Protein AF-A0A920VEA3-F1 (afdb_monomer)

Sequence (202 aa):
MATAGITTTVGSKVLANHVPDEDAEVVIRCRDAGAIFIGKENLEEFAAGATSNNPHYGAVHNPWGLDHVPGGSSGGGGANVASGVTFASLGTDLGGSVRLPGTFCGVVGLKQTYGRVSQRGLMVTSFNGDHIGPMTRSVADSALLLQVLAGNDPLDPSSVPVPVPDYNSYLGKGLKGLKMGVPSNHFFDLLDGRSKQLCAEA

Solvent-accessible surface area (backbone atoms only — not comparable to full-atom values): 11163 Å² total; per-residue (Å²): 107,32,35,50,82,38,73,42,31,57,45,34,76,93,28,61,82,34,56,35,88,51,55,8,51,51,51,49,38,38,46,76,73,67,56,82,84,90,78,84,72,56,26,8,42,67,58,69,45,61,36,9,63,13,96,74,82,50,64,43,47,12,74,93,41,70,96,38,55,6,18,7,8,24,8,30,31,22,23,32,27,58,64,61,78,34,77,58,28,75,26,47,30,67,91,39,12,25,42,37,3,9,63,58,31,74,33,41,29,43,80,76,66,82,24,41,36,41,61,44,44,48,86,73,84,41,98,87,49,54,38,67,19,44,28,13,78,37,70,65,54,36,32,54,50,44,56,53,43,37,32,57,36,95,90,22,92,66,27,43,92,50,86,71,70,74,55,63,81,58,63,92,62,77,68,83,90,66,84,83,87,76,82,91,67,83,76,68,76,81,53,54,73,67,60,48,49,54,66,72,74,107

Radius of gyration: 17.3 Å; Cα contacts (8 Å, |Δi|>4): 422; chains: 1; bounding box: 43×42×43 Å

Foldseek 3Di:
DADAQAQDAQLHPVRRPPHDNDDFPLVVLCVVVPHDDPHDFQFDRNQPFFFSQRPRPGGDAAPVGRVGGLTARRSRQLRCQLVVVDQKDKDKDQPCHQVSSCVSNVWDGDFDDWQQFACGPPPDPDPGGMGIAMTHRDPLVRLVSSLSRGAADPVGPRHDHDDRDNSNVCPPDDCPPPDDDDDPDDPCPPDDPVVSVVVVVD

Mean predicted aligned error: 3.14 Å

Secondary structure (DSSP, 8-state):
---TTS---TT-STTTT---SS--HHHHHHHHTTPPP------SGGG--SS-EETTTEE--BTTBTTS---SSSHHHHHHHHTTS-SEEEEE-SSSTTHHHHHHHTSEE----TTSB--TT---S-TTT--EEEEESSHHHHHHHHHHHBS--TT-TT--------SGGGTT---TT-------SSSSTT--HHHHHHHHH-

Structure (mmCIF, N/CA/C/O backbone):
data_AF-A0A920VEA3-F1
#
_entry.id   AF-A0A920VEA3-F1
#
loop_
_atom_site.group_PDB
_atom_site.id
_atom_site.type_symbol
_atom_site.label_atom_id
_atom_site.label_alt_id
_atom_site.label_comp_id
_a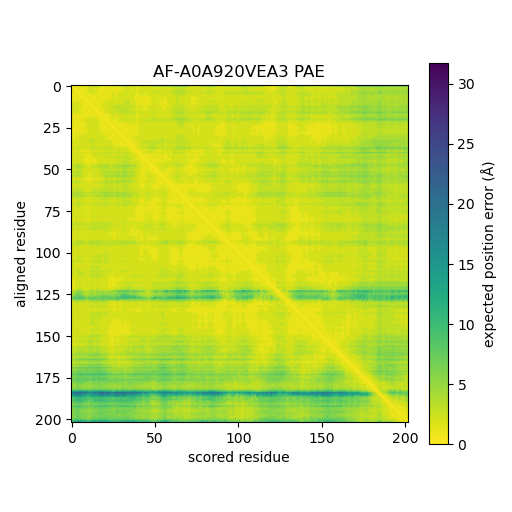tom_site.label_asym_id
_atom_site.label_entity_id
_atom_site.label_seq_id
_atom_site.pdbx_PDB_ins_code
_atom_site.Cartn_x
_atom_site.Cartn_y
_atom_site.Cartn_z
_atom_site.occupancy
_atom_site.B_iso_or_equiv
_atom_site.auth_seq_id
_atom_site.auth_comp_id
_atom_site.auth_asym_id
_atom_site.auth_atom_id
_atom_site.pdbx_PDB_model_num
ATOM 1 N N . MET A 1 1 ? -4.142 -4.485 9.165 1.00 94.56 1 MET A N 1
ATOM 2 C CA . MET A 1 1 ? -4.682 -3.271 9.818 1.00 94.56 1 MET A CA 1
ATOM 3 C C . MET A 1 1 ? -5.835 -3.676 10.716 1.00 94.56 1 MET A C 1
ATOM 5 O O . MET A 1 1 ? -6.633 -4.522 10.302 1.00 94.56 1 MET A O 1
ATOM 9 N N . ALA A 1 2 ? -5.880 -3.129 11.929 1.00 97.94 2 ALA A N 1
ATOM 10 C CA . ALA A 1 2 ? -6.978 -3.329 12.864 1.00 97.94 2 ALA A CA 1
ATOM 11 C C . ALA A 1 2 ? -8.282 -2.758 12.295 1.00 97.94 2 ALA A C 1
ATOM 13 O O . ALA A 1 2 ? -8.289 -1.711 11.645 1.00 97.94 2 ALA A O 1
ATOM 14 N N . THR A 1 3 ? -9.370 -3.487 12.500 1.00 98.31 3 THR A N 1
ATOM 15 C CA . THR A 1 3 ? -10.716 -3.091 12.092 1.00 98.31 3 THR A CA 1
ATOM 16 C C . THR A 1 3 ? -11.650 -3.547 13.197 1.00 98.31 3 THR A C 1
ATOM 18 O O . THR A 1 3 ? -11.723 -4.751 13.451 1.00 98.31 3 THR A O 1
ATOM 21 N N . ALA A 1 4 ? -12.298 -2.605 13.874 1.00 98.25 4 ALA A N 1
ATOM 22 C CA . ALA A 1 4 ? -13.094 -2.872 15.060 1.00 98.25 4 ALA A CA 1
ATOM 23 C C . ALA A 1 4 ? -14.181 -3.912 14.755 1.00 98.25 4 ALA A C 1
ATOM 25 O O . ALA A 1 4 ? -14.898 -3.805 13.757 1.00 98.25 4 ALA A O 1
ATOM 26 N N . GLY A 1 5 ? -14.273 -4.950 15.586 1.00 98.06 5 GLY A N 1
ATOM 27 C CA . GLY A 1 5 ? -15.267 -6.015 15.427 1.00 98.06 5 GLY A CA 1
ATOM 28 C C . GLY A 1 5 ? -15.031 -6.972 14.248 1.00 98.06 5 GLY A C 1
ATOM 29 O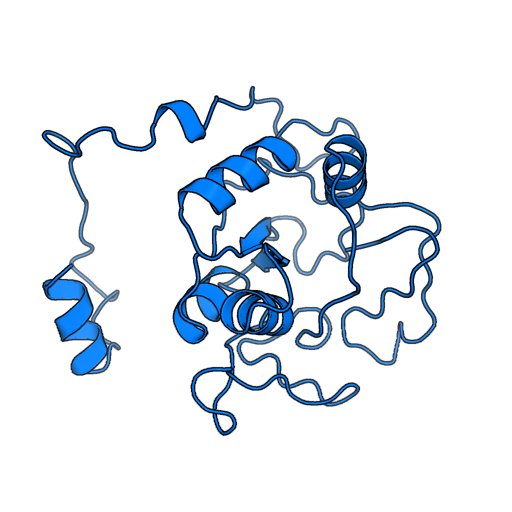 O . GLY A 1 5 ? -15.848 -7.865 14.031 1.00 98.06 5 GLY A O 1
ATOM 30 N N . ILE A 1 6 ? -13.927 -6.839 13.499 1.00 98.12 6 ILE A N 1
ATOM 31 C CA . ILE A 1 6 ? -13.579 -7.735 12.385 1.00 98.12 6 ILE A CA 1
ATOM 32 C C . ILE A 1 6 ? -12.255 -8.443 12.672 1.00 98.12 6 ILE A C 1
ATOM 34 O O . ILE A 1 6 ? -11.221 -7.810 12.910 1.00 98.12 6 ILE A O 1
ATOM 38 N N . THR A 1 7 ? -12.262 -9.773 12.566 1.00 98.38 7 THR A N 1
ATOM 39 C CA . THR A 1 7 ? -11.078 -10.612 12.778 1.00 98.38 7 THR A CA 1
ATOM 40 C C . THR A 1 7 ? -9.865 -10.099 11.993 1.00 98.38 7 THR A C 1
ATOM 42 O O . THR A 1 7 ? -9.924 -9.831 10.790 1.00 98.38 7 THR A O 1
ATOM 45 N N . THR A 1 8 ? -8.742 -9.932 12.689 1.00 98.44 8 THR A N 1
ATOM 46 C CA . THR A 1 8 ? -7.483 -9.415 12.149 1.00 98.44 8 THR A CA 1
ATOM 47 C C . THR A 1 8 ? -6.357 -10.382 12.491 1.00 98.44 8 THR A C 1
ATOM 49 O O . THR A 1 8 ? -5.783 -10.329 13.571 1.00 98.44 8 THR A O 1
ATOM 52 N N . THR A 1 9 ? -6.029 -11.268 11.553 1.00 98.19 9 THR A N 1
ATOM 53 C CA . THR A 1 9 ? -5.150 -12.420 11.816 1.00 98.19 9 THR A CA 1
ATOM 54 C C . THR A 1 9 ? -3.679 -12.185 11.507 1.00 98.19 9 THR A C 1
ATOM 56 O O . THR A 1 9 ? -2.859 -13.034 11.835 1.00 98.19 9 THR A O 1
ATOM 59 N N . VAL A 1 10 ? -3.353 -11.099 10.794 1.00 97.19 10 VAL A N 1
ATOM 60 C CA . VAL A 1 10 ? -2.032 -10.839 10.180 1.00 97.19 10 VAL A CA 1
ATOM 61 C C . VAL A 1 10 ? -1.465 -12.030 9.393 1.00 97.19 10 VAL A C 1
ATOM 63 O O . VAL A 1 10 ? -0.255 -12.216 9.300 1.00 97.19 10 VAL A O 1
ATOM 66 N N . GLY A 1 11 ? -2.349 -12.862 8.833 1.00 97.38 11 GLY A N 1
ATOM 67 C CA . GLY A 1 11 ? -1.961 -14.073 8.118 1.00 97.38 11 GLY A CA 1
ATOM 68 C C . GLY A 1 11 ? -1.429 -15.186 9.027 1.00 97.38 11 GLY A C 1
ATOM 69 O O . GLY A 1 11 ? -0.933 -16.178 8.511 1.00 97.38 11 GLY A O 1
ATOM 70 N N . SER A 1 12 ? -1.549 -15.066 10.353 1.00 97.81 12 SER A N 1
ATOM 71 C CA . SER A 1 12 ? -1.048 -16.031 11.337 1.00 97.81 12 SER A CA 1
ATOM 72 C C . SER A 1 12 ? -2.163 -16.829 12.013 1.00 97.81 12 SER A C 1
ATOM 74 O O . SER A 1 12 ? -3.291 -16.353 12.185 1.00 97.81 12 SER A O 1
ATOM 76 N N . LYS A 1 13 ? -1.838 -18.049 12.457 1.00 97.94 13 LYS A N 1
ATOM 77 C CA . LYS A 1 13 ? -2.691 -18.815 13.383 1.00 97.94 13 LYS A CA 1
ATOM 78 C C . LYS A 1 13 ? -2.651 -18.270 14.811 1.00 97.94 13 LYS A C 1
ATOM 80 O O . LYS A 1 13 ? -3.619 -18.456 15.540 1.00 97.94 13 LYS A O 1
ATOM 85 N N . VAL A 1 14 ? -1.581 -17.569 15.196 1.00 97.75 14 VAL A N 1
ATOM 86 C CA . VAL A 1 14 ? -1.438 -16.970 16.535 1.00 97.75 14 VAL A CA 1
ATOM 87 C C . VAL A 1 14 ? -2.559 -15.967 16.811 1.00 97.75 14 VAL A C 1
ATOM 89 O O . VAL A 1 14 ? -3.081 -15.909 17.920 1.00 97.75 14 VAL A O 1
ATOM 92 N N . LEU A 1 15 ? -2.975 -15.223 15.783 1.00 97.31 15 LEU A N 1
ATOM 93 C CA . LEU A 1 15 ? -4.050 -14.234 15.862 1.00 97.31 15 LEU A CA 1
ATOM 94 C C . LEU A 1 15 ? -5.331 -14.686 15.145 1.00 97.31 15 LEU A C 1
ATOM 96 O O . LEU A 1 15 ? -6.154 -13.849 14.785 1.00 97.31 15 LEU A O 1
ATOM 100 N N . ALA A 1 16 ? -5.536 -15.995 14.946 1.00 97.62 16 ALA A N 1
ATOM 101 C CA . ALA A 1 16 ? -6.693 -16.523 14.209 1.00 97.62 16 ALA A CA 1
ATOM 102 C C . ALA A 1 16 ? -8.047 -16.020 14.745 1.00 97.62 16 ALA A C 1
ATOM 104 O O . ALA A 1 16 ? -8.964 -15.781 13.967 1.00 97.62 16 ALA A O 1
ATOM 105 N N . ASN A 1 17 ? -8.144 -15.810 16.062 1.00 97.81 17 ASN A N 1
ATOM 106 C CA . ASN A 1 17 ? -9.354 -15.331 16.737 1.00 97.81 17 ASN A CA 1
ATOM 107 C C . ASN A 1 17 ? -9.226 -13.887 17.248 1.00 97.81 17 ASN A C 1
ATOM 109 O O . ASN A 1 17 ? -10.045 -13.447 18.051 1.00 97.81 17 ASN A O 1
ATOM 113 N N . HIS A 1 18 ? -8.188 -13.150 16.843 1.00 98.31 18 HIS A N 1
ATOM 114 C CA . HIS A 1 18 ? -7.997 -11.779 17.300 1.00 98.31 18 HIS A CA 1
ATOM 115 C C . HIS A 1 18 ? -9.009 -10.850 16.626 1.00 98.31 18 HIS A C 1
ATOM 117 O O . HIS A 1 18 ? -8.991 -10.676 15.405 1.00 98.31 18 HIS A O 1
ATOM 123 N N . VAL A 1 19 ? -9.875 -10.239 17.429 1.00 98.56 19 VAL A N 1
ATOM 124 C CA . VAL A 1 19 ? -10.832 -9.217 17.003 1.00 98.56 19 VAL A CA 1
ATOM 125 C C . VAL A 1 19 ? -10.448 -7.916 17.709 1.00 98.56 19 VAL A C 1
ATOM 127 O O . VAL A 1 19 ? -10.540 -7.867 18.933 1.00 98.56 19 VAL A O 1
ATOM 130 N N . PRO A 1 20 ? -9.954 -6.896 16.986 1.00 98.06 20 PRO A N 1
ATOM 131 C CA . PRO A 1 20 ? -9.642 -5.601 17.580 1.00 98.06 20 PRO A CA 1
ATOM 132 C C . PRO A 1 20 ? -10.902 -4.880 18.070 1.00 98.06 20 PRO A C 1
ATOM 134 O O . PRO A 1 20 ? -11.943 -4.946 17.411 1.00 98.06 20 PRO A O 1
ATOM 137 N N . ASP A 1 21 ? -10.774 -4.136 19.168 1.00 98.12 21 ASP A N 1
ATOM 138 C CA . ASP A 1 21 ? -11.838 -3.264 19.690 1.00 98.12 21 ASP A CA 1
ATOM 139 C C . ASP A 1 21 ? -11.859 -1.889 19.002 1.00 98.12 21 ASP A C 1
ATOM 141 O O . ASP A 1 21 ? -12.891 -1.223 18.956 1.00 98.12 21 ASP A O 1
ATOM 145 N N . GLU A 1 22 ? -10.728 -1.478 18.427 1.00 98.06 22 GLU A N 1
ATOM 146 C CA . GLU A 1 22 ? -10.551 -0.180 17.778 1.00 98.06 22 GLU A CA 1
ATOM 147 C C . GLU A 1 22 ? -10.127 -0.328 16.313 1.00 98.06 22 GLU A C 1
ATOM 149 O O . GLU A 1 22 ? -9.440 -1.275 15.912 1.00 98.06 22 GLU A O 1
ATOM 154 N N . ASP A 1 23 ? -10.533 0.645 15.501 1.00 98.56 23 ASP A N 1
ATOM 155 C CA . ASP A 1 23 ? -10.094 0.773 14.119 1.00 98.56 23 ASP A CA 1
ATOM 156 C C . ASP A 1 23 ? -8.694 1.391 14.033 1.00 98.56 23 ASP A C 1
ATOM 158 O O . ASP A 1 23 ? -8.332 2.291 14.793 1.00 98.56 23 ASP A O 1
ATOM 162 N N . ALA A 1 24 ? -7.923 0.956 13.036 1.00 98.44 24 ALA A N 1
ATOM 163 C CA . ALA A 1 24 ? -6.747 1.701 12.609 1.00 98.44 24 ALA A CA 1
ATOM 164 C C . ALA A 1 24 ? -7.148 3.087 12.075 1.00 98.44 24 ALA A C 1
ATOM 166 O O . ALA A 1 24 ? -8.205 3.232 11.462 1.00 98.44 24 ALA A O 1
ATOM 167 N N . GLU A 1 25 ? -6.278 4.089 12.217 1.00 98.62 25 GLU A N 1
ATOM 168 C CA . GLU A 1 25 ? -6.569 5.461 11.763 1.00 98.62 25 GLU A CA 1
ATOM 169 C C . GLU A 1 25 ? -6.946 5.506 10.274 1.00 98.62 25 GLU A C 1
ATOM 171 O O . GLU A 1 25 ? -7.909 6.156 9.875 1.00 98.62 25 GLU A O 1
ATOM 176 N N . VAL A 1 26 ? -6.245 4.737 9.439 1.00 98.44 26 VAL A N 1
ATOM 177 C CA . VAL A 1 26 ? -6.562 4.614 8.007 1.00 98.44 26 VAL A CA 1
ATOM 178 C C . VAL A 1 26 ? -7.948 4.023 7.738 1.00 98.44 26 VAL A C 1
ATOM 180 O O . VAL A 1 26 ? -8.581 4.369 6.745 1.00 98.44 26 VAL A O 1
ATOM 183 N N . VAL A 1 27 ? -8.442 3.145 8.615 1.00 98.56 27 VAL A N 1
ATOM 184 C CA . VAL A 1 27 ? -9.786 2.566 8.507 1.00 98.56 27 VAL A CA 1
ATOM 185 C C . VAL A 1 27 ? -10.835 3.606 8.891 1.00 98.56 27 VAL A C 1
ATOM 187 O O . VAL A 1 27 ? -11.836 3.719 8.185 1.00 98.56 27 VAL A O 1
ATOM 190 N N . ILE A 1 28 ? -10.584 4.397 9.940 1.00 98.69 28 ILE A N 1
ATOM 191 C CA . ILE A 1 28 ? -11.444 5.521 10.341 1.00 98.69 28 ILE A CA 1
ATOM 192 C C . ILE A 1 28 ? -11.575 6.509 9.178 1.00 98.69 28 ILE A C 1
ATOM 194 O O . ILE A 1 28 ? -12.682 6.749 8.706 1.00 98.69 28 ILE A O 1
ATOM 198 N N . ARG A 1 29 ? -10.452 6.982 8.621 1.00 98.69 29 ARG A N 1
ATOM 199 C CA . ARG A 1 29 ? -10.449 7.940 7.499 1.00 98.69 29 ARG A CA 1
ATOM 200 C C . ARG A 1 29 ? -11.185 7.424 6.270 1.00 98.69 29 ARG A C 1
ATOM 202 O O . ARG A 1 29 ? -11.968 8.154 5.668 1.00 98.69 29 ARG A O 1
ATOM 209 N N . CYS A 1 30 ? -10.961 6.164 5.898 1.00 98.56 30 CYS A N 1
ATOM 210 C CA . CYS A 1 30 ? -11.689 5.546 4.793 1.00 98.56 30 CYS A CA 1
ATOM 211 C C . CYS A 1 30 ? -13.196 5.484 5.070 1.00 98.56 30 CYS A C 1
ATOM 213 O O . CYS A 1 30 ? -13.986 5.789 4.178 1.00 98.56 30 CYS A O 1
ATOM 215 N N . ARG A 1 31 ? -13.605 5.118 6.290 1.00 98.19 31 ARG A N 1
ATOM 216 C CA . ARG A 1 31 ? -15.021 5.065 6.674 1.00 98.19 31 ARG A CA 1
ATOM 217 C C . ARG A 1 31 ? -15.667 6.448 6.626 1.00 98.19 31 ARG A C 1
ATOM 219 O O . ARG A 1 31 ? -16.742 6.582 6.050 1.00 98.19 31 ARG A O 1
ATOM 226 N N . ASP A 1 32 ? -14.994 7.462 7.158 1.00 98.62 32 ASP A N 1
ATOM 227 C CA . ASP A 1 32 ? -15.469 8.849 7.170 1.00 98.62 32 ASP A CA 1
ATOM 228 C C . ASP A 1 32 ? -15.576 9.431 5.753 1.00 98.62 32 ASP A C 1
ATOM 230 O O . ASP A 1 32 ? -16.483 10.209 5.460 1.00 98.62 32 ASP A O 1
ATOM 234 N N . ALA A 1 33 ? -14.703 8.997 4.839 1.00 98.38 33 ALA A N 1
ATOM 235 C CA . ALA A 1 33 ? -14.786 9.312 3.414 1.00 98.38 33 ALA A CA 1
ATOM 236 C C . ALA A 1 33 ? -15.876 8.517 2.659 1.00 98.38 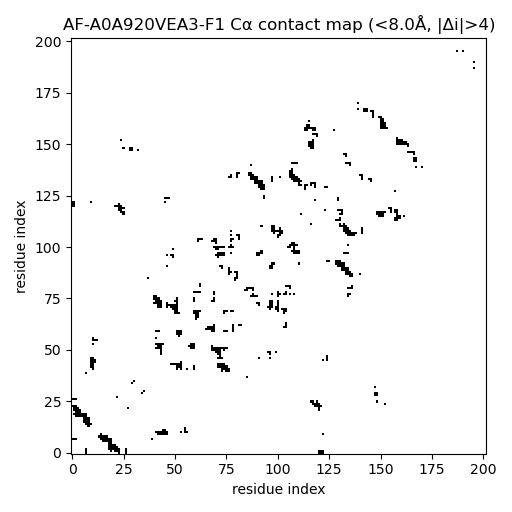33 ALA A C 1
ATOM 238 O O . ALA A 1 33 ? -16.041 8.698 1.453 1.00 98.38 33 ALA A O 1
ATOM 239 N N . GLY A 1 34 ? -16.619 7.637 3.341 1.00 98.25 34 GLY A N 1
ATOM 240 C CA . GLY A 1 34 ? -17.719 6.857 2.770 1.00 98.25 34 GLY A CA 1
ATOM 241 C C . GLY A 1 34 ? -17.298 5.556 2.079 1.00 98.25 34 GLY A C 1
ATOM 242 O O . GLY A 1 34 ? -18.072 5.008 1.293 1.00 98.25 34 GLY A O 1
ATOM 243 N N . ALA A 1 35 ? -16.090 5.047 2.338 1.00 97.94 35 ALA A N 1
ATOM 244 C CA . ALA A 1 35 ? -15.644 3.779 1.771 1.00 97.94 35 ALA A CA 1
ATOM 245 C C . ALA A 1 35 ? -16.426 2.587 2.348 1.00 97.94 35 ALA A C 1
ATOM 247 O O . ALA A 1 35 ? -16.702 2.509 3.547 1.00 97.94 35 ALA A O 1
ATOM 248 N N . ILE A 1 36 ? -16.720 1.612 1.486 1.00 97.56 36 ILE A N 1
ATOM 249 C CA . ILE A 1 36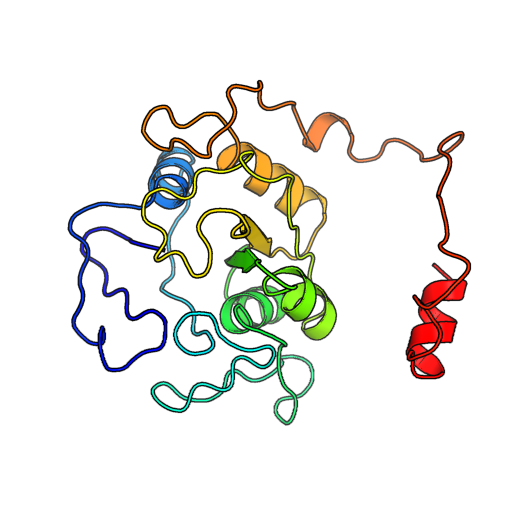 ? -17.343 0.340 1.864 1.00 97.56 36 ILE A CA 1
ATOM 250 C C . ILE A 1 36 ? -16.254 -0.733 1.941 1.00 97.56 36 ILE A C 1
ATOM 252 O O . ILE A 1 36 ? -15.533 -0.970 0.972 1.00 97.56 36 ILE A O 1
ATOM 256 N N . PHE A 1 37 ? -16.153 -1.406 3.088 1.00 97.25 37 PHE A N 1
ATOM 257 C CA . PHE A 1 37 ? -15.181 -2.477 3.305 1.00 97.25 37 PHE A CA 1
ATOM 258 C C . PHE A 1 37 ? -15.755 -3.825 2.862 1.00 97.25 37 PHE A C 1
ATOM 260 O O . PHE A 1 37 ? -16.728 -4.306 3.433 1.00 97.25 37 PHE A O 1
ATOM 267 N N . ILE A 1 38 ? -15.131 -4.441 1.855 1.00 96.12 38 ILE A N 1
ATOM 268 C CA . ILE A 1 38 ? -15.567 -5.735 1.302 1.00 96.12 38 ILE A CA 1
ATOM 269 C C . ILE A 1 38 ? -15.054 -6.909 2.152 1.00 96.12 38 ILE A C 1
ATOM 271 O O . ILE A 1 38 ? -15.729 -7.926 2.280 1.00 96.12 38 ILE A O 1
ATOM 275 N N . GLY A 1 39 ? -13.874 -6.779 2.764 1.00 95.94 39 GLY A N 1
ATOM 276 C CA . GLY A 1 39 ? -13.305 -7.831 3.601 1.00 95.94 39 GLY A CA 1
ATOM 277 C C . GLY A 1 39 ? -11.864 -7.564 4.020 1.00 95.94 39 GLY A C 1
ATOM 278 O O . GLY A 1 39 ? -11.350 -6.453 3.882 1.00 95.94 39 GLY A O 1
ATOM 279 N N . LYS A 1 40 ? -11.217 -8.607 4.547 1.00 97.88 40 LYS A N 1
ATOM 280 C CA . LYS A 1 40 ? -9.791 -8.620 4.891 1.00 97.88 40 LYS A CA 1
ATOM 281 C C . LYS A 1 40 ? -9.031 -9.417 3.845 1.00 97.88 40 LYS A C 1
ATOM 283 O O . LYS A 1 40 ? -9.487 -10.465 3.401 1.00 97.88 40 LYS A O 1
ATOM 288 N N . GLU A 1 41 ? -7.876 -8.904 3.460 1.00 95.81 41 GLU A N 1
ATOM 289 C CA . GLU A 1 41 ? -7.066 -9.490 2.399 1.00 95.81 41 GLU A CA 1
ATOM 290 C C . GLU A 1 41 ? -6.071 -10.491 2.972 1.00 95.81 41 GLU A C 1
ATOM 292 O O . GLU A 1 41 ? -5.604 -10.342 4.105 1.00 95.81 41 GLU A O 1
ATOM 297 N N . ASN A 1 42 ? -5.744 -11.508 2.179 1.00 97.81 42 ASN A N 1
ATOM 298 C CA . ASN A 1 42 ? -4.697 -12.452 2.532 1.00 97.81 42 ASN A CA 1
ATOM 299 C C . ASN A 1 42 ? -3.309 -11.825 2.303 1.00 97.81 42 ASN A C 1
ATOM 301 O O . ASN A 1 42 ? -3.120 -10.978 1.426 1.00 97.81 42 ASN A O 1
ATOM 305 N N . LEU A 1 43 ? -2.339 -12.250 3.102 1.00 97.81 43 LEU A N 1
ATOM 306 C CA . LEU A 1 43 ? -0.971 -11.741 3.118 1.00 97.81 43 LEU A CA 1
ATOM 307 C C . LEU A 1 43 ? -0.004 -12.836 3.563 1.00 97.81 43 LEU A C 1
ATOM 309 O O . LEU A 1 43 ? -0.422 -13.856 4.107 1.00 97.81 43 LEU A O 1
ATOM 313 N N . GLU A 1 44 ? 1.293 -12.609 3.388 1.00 97.06 44 GLU A N 1
ATOM 314 C CA . GLU A 1 44 ? 2.305 -13.454 4.034 1.00 97.06 44 GLU A CA 1
ATOM 315 C C . GLU A 1 44 ? 2.308 -13.209 5.550 1.00 97.06 44 GLU A C 1
ATOM 317 O O . GLU A 1 44 ? 2.068 -12.082 5.993 1.00 97.06 44 GLU A O 1
ATOM 322 N N . GLU A 1 45 ? 2.530 -14.260 6.341 1.00 97.56 45 GLU A N 1
ATOM 323 C CA . GLU A 1 45 ? 2.410 -14.209 7.803 1.00 97.56 45 GLU A CA 1
ATOM 324 C C . GLU A 1 45 ? 3.250 -13.063 8.399 1.00 97.56 45 GLU A C 1
ATOM 326 O O . GLU A 1 45 ? 4.422 -12.904 8.064 1.00 97.56 45 GLU A O 1
ATOM 331 N N . PHE A 1 46 ? 2.639 -12.223 9.245 1.00 96.56 46 PHE A N 1
ATOM 332 C CA . PHE A 1 46 ? 3.263 -11.027 9.841 1.00 96.56 46 PHE A CA 1
ATOM 333 C C . PHE A 1 46 ? 3.892 -10.055 8.827 1.00 96.56 46 PHE A C 1
ATOM 335 O O . PHE A 1 46 ? 4.826 -9.320 9.150 1.00 96.56 46 PHE A O 1
ATOM 342 N N . ALA A 1 47 ? 3.373 -10.042 7.596 1.00 96.38 47 ALA A N 1
ATOM 343 C CA . ALA A 1 47 ? 3.916 -9.282 6.477 1.00 96.38 47 ALA A CA 1
ATOM 344 C C . ALA A 1 47 ? 5.370 -9.658 6.107 1.00 96.38 47 ALA A C 1
ATOM 346 O O . ALA A 1 47 ? 6.027 -8.904 5.384 1.00 96.38 47 ALA A O 1
ATOM 347 N N . ALA A 1 48 ? 5.853 -10.826 6.545 1.00 95.31 48 ALA A N 1
ATOM 348 C CA . ALA A 1 48 ? 7.241 -11.260 6.435 1.00 95.31 48 ALA A CA 1
ATOM 349 C C . ALA A 1 48 ? 7.482 -12.149 5.205 1.00 95.31 48 ALA A C 1
ATOM 351 O O . ALA A 1 48 ? 7.765 -13.339 5.313 1.00 95.31 48 ALA A O 1
ATOM 352 N N . GLY A 1 49 ? 7.403 -11.550 4.019 1.00 95.38 49 GLY A N 1
ATOM 353 C CA . GLY A 1 49 ? 7.829 -12.197 2.782 1.00 95.38 49 GLY A CA 1
ATOM 354 C C . GLY A 1 49 ? 7.414 -11.436 1.528 1.00 95.38 49 GLY A C 1
ATOM 355 O O . GLY A 1 49 ? 6.802 -10.369 1.603 1.00 95.38 49 GLY A O 1
ATOM 356 N N . ALA A 1 50 ? 7.816 -11.960 0.372 1.00 97.25 50 ALA A N 1
ATOM 357 C CA . ALA A 1 50 ? 7.702 -11.292 -0.925 1.00 97.25 50 ALA A CA 1
ATOM 358 C C . ALA A 1 50 ? 6.778 -12.028 -1.909 1.00 97.25 50 ALA A C 1
ATOM 360 O O . ALA A 1 50 ? 6.755 -11.690 -3.092 1.00 97.25 50 ALA A O 1
ATOM 361 N N . THR A 1 51 ? 6.039 -13.040 -1.447 1.00 98.00 51 THR A N 1
ATOM 362 C CA . THR A 1 51 ? 5.261 -13.931 -2.324 1.00 98.00 51 THR A CA 1
ATOM 363 C C . THR A 1 51 ? 3.784 -14.014 -1.973 1.00 98.00 51 THR A C 1
ATOM 365 O O . THR A 1 51 ? 2.993 -14.406 -2.826 1.00 98.00 51 THR A O 1
ATOM 368 N N . SER A 1 52 ? 3.413 -13.688 -0.729 1.00 98.00 52 SER A N 1
ATOM 369 C CA . SER A 1 52 ? 2.066 -13.938 -0.197 1.00 98.00 52 SER A CA 1
ATOM 370 C C . SER A 1 52 ? 1.651 -15.410 -0.272 1.00 98.00 52 SER A C 1
ATOM 372 O O . SER A 1 52 ? 0.463 -15.740 -0.332 1.00 98.00 52 SER A O 1
ATOM 374 N N . ASN A 1 53 ? 2.636 -16.308 -0.215 1.00 96.62 53 ASN A N 1
ATOM 375 C CA . ASN A 1 53 ? 2.407 -17.718 0.026 1.00 96.62 53 ASN A CA 1
ATOM 376 C C . ASN A 1 53 ? 2.167 -17.930 1.527 1.00 96.62 53 ASN A C 1
ATOM 378 O O . ASN A 1 53 ? 3.099 -17.901 2.328 1.00 96.62 53 ASN A O 1
ATOM 382 N N . ASN A 1 54 ? 0.905 -18.091 1.923 1.00 97.69 54 ASN A N 1
ATOM 383 C CA . ASN A 1 54 ? 0.537 -18.225 3.326 1.00 97.69 54 ASN A CA 1
ATOM 384 C C . ASN A 1 54 ? 0.261 -19.702 3.687 1.00 97.69 54 ASN A C 1
ATOM 386 O O . ASN A 1 54 ? -0.702 -20.283 3.180 1.00 97.69 54 ASN A O 1
ATOM 390 N N . PRO A 1 55 ? 1.029 -20.321 4.606 1.00 95.62 55 PRO A N 1
ATOM 391 C CA . PRO A 1 55 ? 0.862 -21.733 4.970 1.00 95.62 55 PRO A CA 1
ATOM 392 C C . PRO A 1 55 ? -0.390 -22.017 5.818 1.00 95.62 55 PRO A C 1
ATOM 394 O O . PRO A 1 55 ? -0.713 -23.173 6.092 1.00 95.62 55 PRO A O 1
ATOM 397 N N . HIS A 1 56 ? -1.083 -20.984 6.294 1.00 97.50 56 HIS A N 1
ATOM 398 C CA . HIS A 1 56 ? -2.228 -21.101 7.195 1.00 97.50 56 HIS A CA 1
ATOM 399 C C . HIS A 1 56 ? -3.562 -20.874 6.496 1.00 97.50 56 HIS A C 1
ATOM 401 O O . HIS A 1 56 ? -4.523 -21.579 6.800 1.00 97.50 56 HIS A O 1
ATOM 407 N N . TYR A 1 57 ? -3.604 -19.913 5.575 1.00 97.69 57 TYR A N 1
ATOM 408 C CA . TYR A 1 57 ? -4.818 -19.488 4.877 1.00 97.69 57 TYR A CA 1
ATOM 409 C C . TYR A 1 57 ? -4.758 -19.733 3.361 1.00 97.69 57 TYR A C 1
ATOM 411 O O . TYR A 1 57 ? -5.697 -19.390 2.650 1.00 97.69 57 TYR A O 1
ATOM 419 N N . GLY A 1 58 ? -3.685 -20.367 2.877 1.00 97.88 58 GLY A N 1
ATOM 420 C CA . GLY A 1 58 ? -3.477 -20.697 1.470 1.00 97.88 58 GLY A CA 1
ATOM 421 C C . GLY A 1 58 ? -2.688 -19.629 0.716 1.00 97.88 58 GLY A C 1
ATOM 422 O O . GLY A 1 58 ? -2.646 -18.460 1.106 1.00 97.88 58 GLY A O 1
ATOM 423 N N . ALA A 1 59 ? -2.050 -20.045 -0.376 1.00 97.56 59 ALA A N 1
ATOM 424 C CA . ALA A 1 59 ? -1.323 -19.143 -1.256 1.00 97.56 59 ALA A CA 1
ATOM 425 C C . ALA A 1 59 ? -2.281 -18.175 -1.961 1.00 97.56 59 ALA A C 1
ATOM 427 O O . ALA A 1 59 ? -3.368 -18.558 -2.396 1.00 97.56 59 ALA A O 1
ATOM 428 N N . VAL A 1 60 ? -1.862 -16.918 -2.103 1.00 98.44 60 VAL A N 1
ATOM 429 C CA . VAL A 1 60 ? -2.492 -16.009 -3.063 1.00 98.44 60 VAL A CA 1
ATOM 430 C C . VAL A 1 60 ? -1.890 -16.282 -4.441 1.00 98.44 60 VAL A C 1
ATOM 432 O O . VAL A 1 60 ? -0.680 -16.455 -4.566 1.00 98.44 60 VAL A O 1
ATOM 435 N N . HIS A 1 61 ? -2.731 -16.305 -5.471 1.00 98.38 61 HIS A N 1
ATOM 436 C CA . HIS A 1 61 ? -2.327 -16.551 -6.854 1.00 98.38 61 HIS A CA 1
ATOM 437 C C . HIS A 1 61 ? -2.390 -15.264 -7.681 1.00 98.38 61 HIS A C 1
ATOM 439 O O . HIS A 1 61 ? -3.239 -14.401 -7.442 1.00 98.38 61 HIS A O 1
ATOM 445 N N . ASN A 1 62 ? -1.500 -15.130 -8.662 1.00 98.62 62 ASN A N 1
ATOM 446 C CA . ASN A 1 62 ? -1.491 -13.987 -9.568 1.00 98.62 62 ASN A CA 1
ATOM 447 C C . ASN A 1 62 ? -2.657 -14.072 -10.578 1.00 98.62 62 ASN A C 1
ATOM 449 O O . ASN A 1 62 ? -2.764 -15.077 -11.287 1.00 98.62 62 ASN A O 1
ATOM 453 N N . PRO A 1 63 ? -3.502 -13.033 -10.722 1.00 98.19 63 PRO A N 1
ATOM 454 C CA . PRO A 1 63 ? -4.615 -13.045 -11.678 1.00 98.19 63 PRO A CA 1
ATOM 455 C C . PRO A 1 63 ? -4.203 -13.197 -13.148 1.00 98.19 63 PRO A C 1
ATOM 457 O O . PRO A 1 63 ? -5.007 -13.648 -13.959 1.00 98.19 63 PRO A O 1
ATOM 460 N N . TRP A 1 64 ? -2.961 -12.850 -13.500 1.00 98.25 64 TRP A N 1
ATOM 461 C CA . TRP A 1 64 ? -2.429 -12.999 -14.860 1.00 98.25 64 TRP A CA 1
ATOM 462 C C . TRP A 1 64 ? -1.877 -14.398 -15.156 1.00 98.25 64 TRP A C 1
ATOM 464 O O . TRP A 1 64 ? -1.569 -14.711 -16.305 1.00 98.25 64 TRP A O 1
ATOM 474 N N . GLY A 1 65 ? -1.751 -15.247 -14.138 1.00 98.12 65 GLY A N 1
ATOM 475 C CA . GLY A 1 65 ? -1.274 -16.616 -14.268 1.00 98.12 65 GLY A CA 1
ATOM 476 C C . GLY A 1 65 ? -1.305 -17.315 -12.919 1.00 98.12 65 GLY A C 1
ATOM 477 O O . GLY A 1 65 ? -0.463 -17.045 -12.067 1.00 98.12 65 GLY A O 1
ATOM 478 N N . LEU A 1 66 ? -2.252 -18.237 -12.736 1.00 97.94 66 LEU A N 1
ATOM 479 C CA . LEU A 1 66 ? -2.541 -18.823 -11.423 1.00 97.94 66 LEU A CA 1
ATOM 480 C C . LEU A 1 66 ? -1.376 -19.640 -10.841 1.00 97.94 66 LEU A C 1
ATOM 482 O O . LEU A 1 66 ? -1.278 -19.761 -9.627 1.00 97.94 66 LEU A O 1
ATOM 486 N N . ASP A 1 67 ? -0.441 -20.118 -11.662 1.00 97.62 67 ASP A N 1
ATOM 487 C CA . ASP A 1 67 ? 0.771 -20.804 -11.185 1.00 97.62 67 ASP A CA 1
ATOM 488 C C . ASP A 1 67 ? 1.879 -19.843 -10.697 1.00 97.62 67 ASP A C 1
ATOM 490 O O . ASP A 1 67 ? 2.971 -20.279 -10.337 1.00 97.62 67 ASP A O 1
ATOM 494 N N . HIS A 1 68 ? 1.626 -18.529 -10.693 1.00 98.12 68 HIS A N 1
ATOM 495 C CA . HIS A 1 68 ? 2.595 -17.497 -10.317 1.00 98.12 68 HIS A CA 1
ATOM 496 C C . HIS A 1 68 ? 2.186 -16.765 -9.039 1.00 98.12 68 HIS A C 1
ATOM 498 O O . HIS A 1 68 ? 1.007 -16.649 -8.695 1.00 98.12 68 HIS A O 1
ATOM 504 N N . VAL A 1 69 ? 3.187 -16.205 -8.359 1.00 98.50 69 VAL A N 1
ATOM 505 C CA . VAL A 1 69 ? 2.979 -15.382 -7.166 1.00 98.50 69 VAL A CA 1
ATOM 506 C C . VAL A 1 69 ? 2.484 -13.978 -7.543 1.00 98.50 69 VAL A C 1
ATOM 508 O O . VAL A 1 69 ? 2.912 -13.415 -8.557 1.00 98.50 69 VAL A O 1
ATOM 511 N N . PRO A 1 70 ? 1.622 -13.361 -6.724 1.00 98.50 70 PRO A N 1
ATOM 512 C CA . PRO A 1 70 ? 1.174 -11.980 -6.894 1.00 98.50 70 PRO A CA 1
ATOM 513 C C . PRO A 1 70 ? 2.175 -10.960 -6.331 1.00 98.50 70 PRO A C 1
ATOM 515 O O . PRO A 1 70 ? 1.838 -9.790 -6.209 1.00 98.50 70 PRO A O 1
ATOM 518 N N . GLY A 1 71 ? 3.378 -11.388 -5.933 1.00 98.44 71 GLY A N 1
ATOM 519 C CA . GLY A 1 71 ? 4.263 -10.606 -5.070 1.00 98.44 71 GLY A CA 1
ATOM 520 C C . GLY A 1 71 ? 3.772 -10.602 -3.620 1.00 98.44 71 GLY A C 1
ATOM 521 O O . GLY A 1 71 ? 2.779 -11.238 -3.277 1.00 98.44 71 GLY A O 1
ATOM 522 N N . GLY A 1 72 ? 4.463 -9.884 -2.742 1.00 97.94 72 GLY A N 1
ATOM 523 C CA . GLY A 1 72 ? 4.113 -9.862 -1.330 1.00 97.94 72 GLY A CA 1
ATOM 524 C C . GLY A 1 72 ? 4.862 -8.790 -0.552 1.00 97.94 72 GLY A C 1
ATOM 525 O O . GLY A 1 72 ? 5.748 -8.137 -1.093 1.00 97.94 72 GLY A O 1
ATOM 526 N N . SER A 1 73 ? 4.506 -8.573 0.710 1.00 97.81 73 SER A N 1
ATOM 527 C CA . SER A 1 73 ? 3.552 -9.390 1.477 1.00 97.81 73 SER A CA 1
ATOM 528 C C . SER A 1 73 ? 2.072 -9.046 1.269 1.00 97.81 73 SER A C 1
ATOM 530 O O . SER A 1 73 ? 1.229 -9.865 1.635 1.00 97.81 73 SER A O 1
ATOM 532 N N . SER A 1 74 ? 1.736 -7.920 0.624 1.00 98.44 74 SER A N 1
ATOM 533 C CA . SER A 1 74 ? 0.344 -7.487 0.371 1.00 98.44 74 SER A CA 1
ATOM 534 C C . SER A 1 74 ? -0.264 -8.049 -0.929 1.00 98.44 74 SER A C 1
ATOM 536 O O . SER A 1 74 ? -1.059 -7.384 -1.594 1.00 98.44 74 SER A O 1
ATOM 538 N N . GLY A 1 75 ? 0.115 -9.263 -1.330 1.00 98.44 75 GLY A N 1
ATOM 539 C CA . GLY A 1 75 ? -0.290 -9.881 -2.595 1.00 98.44 75 GLY A CA 1
ATOM 540 C C . GLY A 1 75 ? -1.801 -10.056 -2.757 1.00 98.44 75 GLY A C 1
ATOM 541 O O . GLY A 1 75 ? -2.302 -9.907 -3.869 1.00 98.44 75 GLY A O 1
ATOM 542 N N . GLY A 1 76 ? -2.546 -10.291 -1.667 1.00 98.62 76 GLY A N 1
ATOM 543 C CA . GLY A 1 76 ? -4.012 -10.373 -1.702 1.00 98.62 76 GLY A CA 1
ATOM 544 C C . GLY A 1 76 ? -4.661 -9.109 -2.262 1.00 98.62 76 GLY A C 1
ATOM 545 O O . GLY A 1 76 ? -5.523 -9.199 -3.132 1.00 98.62 76 GLY A O 1
ATOM 546 N N . GLY A 1 77 ? -4.197 -7.933 -1.836 1.00 98.38 77 GLY A N 1
ATOM 547 C CA . GLY A 1 77 ? -4.711 -6.663 -2.344 1.00 98.38 77 GLY A CA 1
ATOM 548 C C . GLY A 1 77 ? -4.339 -6.396 -3.794 1.00 98.38 77 GLY A C 1
ATOM 549 O O . GLY A 1 77 ? -5.196 -6.009 -4.585 1.00 98.38 77 GLY A O 1
ATOM 550 N N . GLY A 1 78 ? -3.093 -6.685 -4.180 1.00 98.50 78 GLY A N 1
ATOM 551 C CA . GLY A 1 78 ? -2.676 -6.597 -5.582 1.00 98.50 78 GLY A CA 1
ATOM 552 C C . GLY A 1 78 ? -3.540 -7.482 -6.489 1.00 98.50 78 GLY A C 1
ATOM 553 O O . GLY A 1 78 ? -4.037 -7.022 -7.517 1.00 98.50 78 GLY A O 1
ATOM 554 N N . ALA A 1 79 ? -3.777 -8.730 -6.074 1.00 98.69 79 ALA A N 1
ATOM 555 C CA . ALA A 1 79 ? -4.601 -9.684 -6.808 1.00 98.69 79 ALA A CA 1
ATOM 556 C C . ALA A 1 79 ? -6.083 -9.266 -6.873 1.00 98.69 79 ALA A C 1
ATOM 558 O O . ALA A 1 79 ? -6.692 -9.339 -7.942 1.00 98.69 79 ALA A O 1
ATOM 559 N N . ASN A 1 80 ? -6.665 -8.782 -5.770 1.00 98.62 80 ASN A N 1
ATOM 560 C CA . ASN A 1 80 ? -8.055 -8.311 -5.721 1.00 98.62 80 ASN A CA 1
ATOM 561 C C . ASN A 1 80 ? -8.303 -7.121 -6.657 1.00 98.62 80 ASN A C 1
ATOM 563 O O . ASN A 1 80 ? -9.290 -7.101 -7.395 1.00 98.62 80 ASN A O 1
ATOM 567 N N . VAL A 1 81 ? -7.396 -6.141 -6.660 1.00 98.75 81 VAL A N 1
ATOM 568 C CA . VAL A 1 81 ? -7.511 -4.949 -7.511 1.00 98.75 81 VAL A CA 1
ATOM 569 C C . VAL A 1 81 ? -7.362 -5.308 -8.988 1.00 98.75 81 VAL A C 1
ATOM 571 O O . VAL A 1 81 ? -8.146 -4.829 -9.816 1.00 98.75 81 VAL A O 1
ATOM 574 N N . ALA A 1 82 ? -6.384 -6.158 -9.319 1.00 98.69 82 ALA A N 1
ATOM 575 C CA . ALA A 1 82 ? -6.115 -6.597 -10.688 1.00 98.69 82 ALA A CA 1
ATOM 576 C C . ALA A 1 82 ? -7.261 -7.441 -11.268 1.00 98.69 82 ALA A C 1
ATOM 578 O O . ALA A 1 82 ? -7.620 -7.276 -12.430 1.00 98.69 82 ALA A O 1
ATOM 579 N N . SER A 1 83 ? -7.877 -8.299 -10.449 1.00 98.06 83 SER A N 1
ATOM 580 C CA . SER A 1 83 ? -9.029 -9.128 -10.841 1.00 98.06 83 SER A CA 1
ATOM 581 C C . SER A 1 83 ? -10.377 -8.394 -10.793 1.00 98.06 83 SER A C 1
ATOM 583 O O . SER A 1 83 ? -11.393 -8.956 -11.198 1.00 98.06 83 SER A O 1
ATOM 585 N N . GLY A 1 84 ? -10.411 -7.142 -10.322 1.00 97.56 84 GLY A N 1
ATOM 586 C CA . GLY A 1 84 ? -11.634 -6.338 -10.254 1.00 97.56 84 GLY A CA 1
ATOM 587 C C . GLY A 1 84 ? -12.569 -6.680 -9.090 1.00 97.56 84 GLY A C 1
ATOM 588 O O . GLY A 1 84 ? -13.701 -6.203 -9.076 1.00 97.56 84 GLY A O 1
ATOM 589 N N . VAL A 1 85 ? -12.110 -7.463 -8.109 1.00 97.81 85 VAL A N 1
ATOM 590 C CA . VAL A 1 85 ? -12.862 -7.769 -6.877 1.00 97.81 85 VAL A CA 1
ATOM 591 C C . VAL A 1 85 ? -13.025 -6.515 -6.018 1.00 97.81 85 VAL A C 1
ATOM 593 O O . VAL A 1 85 ? -14.093 -6.273 -5.458 1.00 97.81 85 VAL A O 1
ATOM 596 N N . THR A 1 86 ? -11.975 -5.696 -5.937 1.00 98.06 86 THR A N 1
ATOM 597 C CA . THR A 1 86 ? -11.988 -4.398 -5.254 1.00 98.06 86 THR A CA 1
ATOM 598 C C . THR A 1 86 ? -11.625 -3.273 -6.232 1.00 98.06 86 THR A C 1
ATOM 600 O O . THR A 1 86 ? -10.950 -3.471 -7.249 1.00 98.06 86 THR A O 1
ATOM 603 N N . PHE A 1 87 ? -12.095 -2.053 -5.956 1.00 97.38 87 PHE A N 1
ATOM 604 C CA . PHE A 1 87 ? -11.650 -0.857 -6.690 1.00 97.38 87 PHE A CA 1
ATOM 605 C C . PHE A 1 87 ? -10.263 -0.400 -6.239 1.00 97.38 87 PHE A C 1
ATOM 607 O O . PHE A 1 87 ? -9.453 0.045 -7.051 1.00 97.38 87 PHE A O 1
ATOM 614 N N . ALA A 1 88 ? -10.001 -0.544 -4.945 1.00 98.25 88 ALA A N 1
ATOM 615 C CA . ALA A 1 88 ? -8.740 -0.238 -4.311 1.00 98.25 88 ALA A CA 1
ATOM 616 C C . ALA A 1 88 ? -8.533 -1.160 -3.112 1.00 98.25 88 ALA A C 1
ATOM 618 O O . ALA A 1 88 ? -9.495 -1.653 -2.518 1.00 98.25 88 ALA A O 1
ATOM 619 N N . SER A 1 89 ? -7.272 -1.325 -2.746 1.00 98.44 89 SER A N 1
ATOM 620 C CA . SER A 1 89 ? -6.842 -2.107 -1.596 1.00 98.44 89 SER A CA 1
ATOM 621 C C . SER A 1 89 ? -5.780 -1.344 -0.816 1.00 98.44 89 SER A C 1
ATOM 623 O O . SER A 1 89 ? -5.095 -0.473 -1.355 1.00 98.44 89 SER A O 1
ATOM 625 N N . LEU A 1 90 ? -5.646 -1.667 0.466 1.00 98.38 90 LEU A N 1
ATOM 626 C CA . LEU A 1 90 ? -4.616 -1.107 1.334 1.00 98.38 90 LEU A CA 1
ATOM 627 C C . LEU A 1 90 ? -3.634 -2.212 1.706 1.00 98.38 90 LEU A C 1
ATOM 629 O O . LEU A 1 90 ? -4.031 -3.235 2.258 1.00 98.38 90 LEU A O 1
ATOM 633 N N . GLY A 1 91 ? -2.354 -1.979 1.439 1.00 97.75 91 GLY A N 1
ATOM 634 C CA . GLY A 1 91 ? -1.267 -2.858 1.856 1.00 97.75 91 GLY A CA 1
ATOM 635 C C . GLY A 1 91 ? -0.302 -2.154 2.800 1.00 97.75 91 GLY A C 1
ATOM 636 O O . GLY A 1 91 ? -0.431 -0.956 3.074 1.00 97.75 91 GLY A O 1
ATOM 637 N N . THR A 1 92 ? 0.690 -2.901 3.274 1.00 97.81 92 THR A N 1
ATOM 638 C CA . THR A 1 92 ? 1.812 -2.354 4.041 1.00 97.81 92 THR A CA 1
ATOM 639 C C . THR A 1 92 ? 3.114 -2.526 3.270 1.00 97.81 92 THR A C 1
ATOM 641 O O . THR A 1 92 ? 3.256 -3.482 2.512 1.00 97.81 92 THR A O 1
ATOM 644 N N . ASP A 1 93 ? 4.057 -1.592 3.404 1.00 98.12 93 ASP A N 1
ATOM 645 C CA . ASP A 1 93 ? 5.336 -1.610 2.684 1.00 98.12 93 ASP A CA 1
ATOM 646 C C . ASP A 1 93 ? 6.492 -1.197 3.600 1.00 98.12 93 ASP A C 1
ATOM 648 O O . ASP A 1 93 ? 6.664 -0.019 3.920 1.00 98.12 93 ASP A O 1
ATOM 652 N N . LEU A 1 94 ? 7.287 -2.194 3.991 1.00 95.88 94 LEU A N 1
ATOM 653 C CA . LEU A 1 94 ? 8.586 -2.013 4.637 1.00 95.88 94 LEU A CA 1
ATOM 654 C C . LEU A 1 94 ? 9.716 -2.078 3.601 1.00 95.88 94 LEU A C 1
ATOM 656 O O . LEU A 1 94 ? 10.500 -1.145 3.442 1.00 95.88 94 LEU A O 1
ATOM 660 N N . GLY A 1 95 ? 9.781 -3.201 2.881 1.00 94.81 95 GLY A N 1
ATOM 661 C CA . GLY A 1 95 ? 10.840 -3.517 1.918 1.00 94.81 95 GLY A CA 1
ATOM 662 C C . GLY A 1 95 ? 10.373 -3.625 0.466 1.00 94.81 95 GLY A C 1
ATOM 663 O O . GLY A 1 95 ? 11.149 -4.030 -0.390 1.00 94.81 95 GLY A O 1
ATOM 664 N N . GLY A 1 96 ? 9.123 -3.274 0.166 1.00 97.00 96 GLY A N 1
ATOM 665 C CA . GLY A 1 96 ? 8.511 -3.485 -1.148 1.00 97.00 96 GLY A CA 1
ATOM 666 C C . GLY A 1 96 ? 7.086 -4.017 -1.095 1.00 97.00 96 GLY A C 1
ATOM 667 O O . GLY A 1 96 ? 6.489 -4.190 -2.144 1.00 97.00 96 GLY A O 1
ATOM 668 N N . SER A 1 97 ? 6.521 -4.269 0.083 1.00 97.88 97 SER A N 1
ATOM 669 C CA . SER A 1 97 ? 5.306 -5.077 0.219 1.00 97.88 97 SER A CA 1
ATOM 670 C C . SER A 1 97 ? 4.004 -4.491 -0.353 1.00 97.88 97 SER A C 1
ATOM 672 O O . SER A 1 97 ? 3.017 -5.221 -0.413 1.00 97.88 97 SER A O 1
ATOM 674 N N . VAL A 1 98 ? 3.995 -3.242 -0.839 1.00 98.69 98 VAL A N 1
ATOM 675 C CA . VAL A 1 98 ? 2.933 -2.671 -1.699 1.00 98.69 98 VAL A CA 1
ATOM 676 C C . VAL A 1 98 ? 3.405 -2.570 -3.149 1.00 98.69 98 VAL A C 1
ATOM 678 O O . VAL A 1 98 ? 2.663 -2.891 -4.076 1.00 98.69 98 VAL A O 1
ATOM 681 N N . ARG A 1 99 ? 4.650 -2.135 -3.367 1.00 98.69 99 ARG A N 1
ATOM 682 C CA . ARG A 1 99 ? 5.210 -1.936 -4.714 1.00 98.69 99 ARG A CA 1
ATOM 683 C C . ARG A 1 99 ? 5.438 -3.247 -5.470 1.00 98.69 99 ARG A C 1
ATOM 685 O O . ARG A 1 99 ? 5.203 -3.283 -6.669 1.00 98.69 99 ARG A O 1
ATOM 692 N N . LEU A 1 100 ? 5.856 -4.314 -4.790 1.00 98.31 100 LEU A N 1
ATOM 693 C CA . LEU A 1 100 ? 6.044 -5.648 -5.362 1.00 98.31 100 LEU A CA 1
ATOM 694 C C . LEU A 1 100 ? 4.708 -6.211 -5.866 1.00 98.31 100 LEU A C 1
ATOM 696 O O . LEU A 1 100 ? 4.641 -6.497 -7.059 1.00 98.31 100 LEU A O 1
ATOM 700 N N . PRO A 1 101 ? 3.623 -6.281 -5.064 1.00 98.62 101 PRO A N 1
ATOM 701 C CA . PRO A 1 101 ? 2.310 -6.620 -5.605 1.00 98.62 101 PRO A CA 1
ATOM 702 C C . PRO A 1 101 ? 1.817 -5.690 -6.711 1.00 98.62 101 PRO A C 1
ATOM 704 O O . PRO A 1 101 ? 1.228 -6.165 -7.677 1.00 98.62 101 PRO A O 1
ATOM 707 N N . GLY A 1 102 ? 2.102 -4.386 -6.616 1.00 98.50 102 GLY A N 1
ATOM 708 C CA . GLY A 1 102 ? 1.842 -3.438 -7.701 1.00 98.50 102 GLY A CA 1
ATOM 709 C C . GLY A 1 102 ? 2.464 -3.892 -9.023 1.00 98.50 102 GLY A C 1
ATOM 710 O O . GLY A 1 102 ? 1.769 -4.081 -10.019 1.00 98.50 102 GLY A O 1
ATOM 711 N N . THR A 1 103 ? 3.766 -4.171 -9.010 1.00 97.38 103 THR A N 1
ATOM 712 C CA . THR A 1 103 ? 4.502 -4.644 -10.186 1.00 97.38 103 THR A CA 1
ATOM 713 C C . THR A 1 103 ? 4.005 -6.006 -10.677 1.00 97.38 103 THR A C 1
ATOM 715 O O . THR A 1 103 ? 3.750 -6.169 -11.866 1.00 97.38 103 THR A O 1
ATOM 718 N N . PHE A 1 104 ? 3.857 -6.988 -9.785 1.00 98.25 104 PHE A N 1
ATOM 719 C CA . PHE A 1 104 ? 3.571 -8.377 -10.161 1.00 98.25 104 PHE A CA 1
ATOM 720 C C . PHE A 1 104 ? 2.133 -8.562 -10.657 1.00 98.25 104 PHE A C 1
ATOM 722 O O . PHE A 1 104 ? 1.899 -9.356 -11.567 1.00 98.25 104 PHE A O 1
ATOM 729 N N . CYS A 1 105 ? 1.173 -7.828 -10.092 1.00 98.62 105 CYS A N 1
ATOM 730 C CA . CYS A 1 105 ? -0.233 -7.886 -10.497 1.00 98.62 105 CYS A CA 1
ATOM 731 C C . CYS A 1 105 ? -0.600 -6.841 -11.564 1.00 98.62 105 CYS A C 1
ATOM 733 O O . CYS A 1 105 ? -1.750 -6.804 -11.997 1.00 98.62 105 CYS A O 1
ATOM 735 N N . GLY A 1 106 ? 0.343 -6.000 -12.005 1.00 98.19 106 GLY A N 1
ATOM 736 C CA . GLY A 1 106 ? 0.094 -4.985 -13.033 1.00 98.19 106 GLY A CA 1
ATOM 737 C C . GLY A 1 106 ? -0.853 -3.872 -12.572 1.00 98.19 106 GLY A C 1
ATOM 738 O O . GLY A 1 106 ? -1.711 -3.433 -13.334 1.00 98.19 106 GLY A O 1
ATOM 739 N N . VAL A 1 107 ? -0.720 -3.437 -11.318 1.00 98.81 107 VAL A N 1
ATO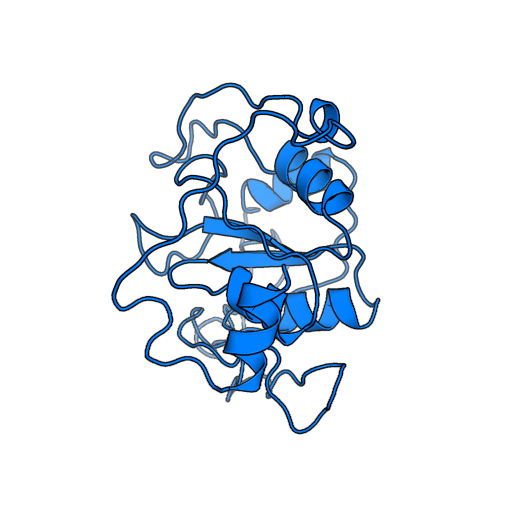M 740 C CA . VAL A 1 107 ? -1.527 -2.374 -10.698 1.00 98.81 107 VAL A CA 1
ATOM 741 C C . VAL A 1 107 ? -0.626 -1.292 -10.101 1.00 98.81 107 VAL A C 1
ATOM 743 O O . VAL A 1 107 ? 0.575 -1.470 -9.912 1.00 98.81 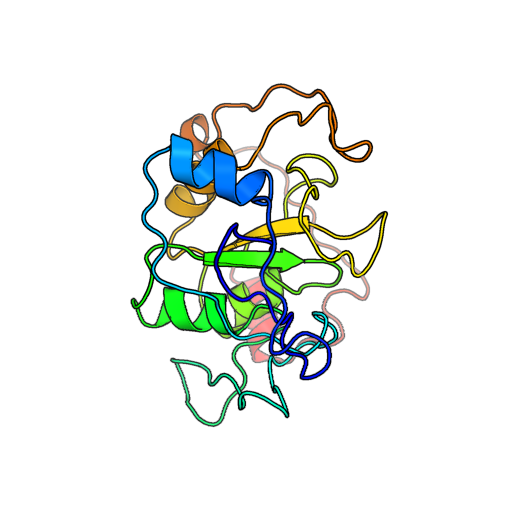107 VAL A O 1
ATOM 746 N N . VAL A 1 108 ? -1.189 -0.131 -9.784 1.00 98.81 108 VAL A N 1
ATOM 747 C CA . VAL A 1 108 ? -0.441 0.950 -9.138 1.00 98.81 108 VAL A CA 1
ATOM 748 C C . VAL A 1 108 ? -0.295 0.634 -7.655 1.00 98.81 108 VAL A C 1
ATOM 750 O O . VAL A 1 108 ? -1.278 0.703 -6.927 1.00 98.81 108 VAL A O 1
ATOM 753 N N . GLY A 1 109 ? 0.923 0.341 -7.196 1.00 98.62 109 GLY A N 1
ATOM 754 C CA . GLY A 1 109 ? 1.269 0.253 -5.774 1.00 98.62 109 GLY A CA 1
ATOM 755 C C . GLY A 1 109 ? 2.104 1.456 -5.336 1.00 98.62 109 GLY A C 1
ATOM 756 O O . GLY A 1 109 ? 3.196 1.670 -5.863 1.00 98.62 109 GLY A O 1
ATOM 757 N N . LEU A 1 110 ? 1.620 2.242 -4.370 1.00 98.50 110 LEU A N 1
ATOM 758 C CA . LEU A 1 110 ? 2.295 3.464 -3.922 1.00 98.50 110 LEU A CA 1
ATOM 759 C C . LEU A 1 110 ? 2.783 3.359 -2.475 1.00 98.50 110 LEU A C 1
ATOM 761 O O . LEU A 1 110 ? 1.992 3.192 -1.550 1.00 98.50 110 LEU A O 1
ATOM 765 N N . LYS A 1 111 ? 4.087 3.580 -2.280 1.00 98.31 111 LYS A N 1
ATOM 766 C CA . LYS A 1 111 ? 4.680 3.862 -0.971 1.00 98.31 111 LYS A CA 1
ATOM 767 C C . LYS A 1 111 ? 5.025 5.349 -0.877 1.00 98.31 111 LYS A C 1
ATOM 769 O O . LYS A 1 111 ? 5.964 5.819 -1.514 1.00 98.31 111 LYS A O 1
ATOM 774 N N . GLN A 1 112 ? 4.257 6.078 -0.084 1.00 97.31 112 GLN A N 1
ATOM 775 C CA . GLN A 1 112 ? 4.516 7.460 0.315 1.00 97.31 112 GLN A CA 1
ATOM 776 C C . GLN A 1 112 ? 5.783 7.646 1.186 1.00 97.31 112 GLN A C 1
ATOM 778 O O . GLN A 1 112 ? 6.516 6.712 1.536 1.00 97.31 112 GLN A O 1
ATOM 783 N N . THR A 1 113 ? 6.056 8.909 1.513 1.00 97.38 113 THR A N 1
ATOM 784 C CA . THR A 1 113 ? 7.036 9.314 2.526 1.00 97.38 113 THR A CA 1
ATOM 785 C C . THR A 1 113 ? 6.633 8.786 3.903 1.00 97.38 113 THR A C 1
ATOM 787 O O . THR A 1 113 ? 5.454 8.831 4.262 1.00 97.38 113 THR A O 1
ATOM 790 N N . TYR A 1 114 ? 7.612 8.337 4.688 1.00 97.00 114 TYR A N 1
ATOM 791 C CA . TYR A 1 114 ? 7.405 7.916 6.073 1.00 97.00 114 TYR A CA 1
ATOM 792 C C . TYR A 1 114 ? 6.716 9.009 6.905 1.00 97.00 114 TYR A C 1
ATOM 794 O O . TYR A 1 114 ? 7.004 10.196 6.732 1.00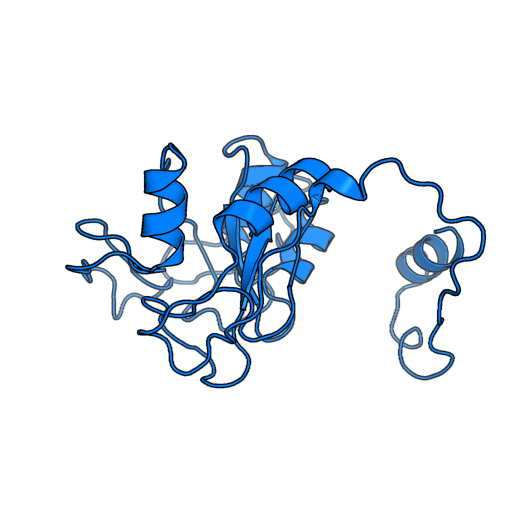 97.00 114 TYR A O 1
ATOM 802 N N . GLY A 1 115 ? 5.772 8.611 7.762 1.00 96.38 115 GLY A N 1
ATOM 803 C CA . GLY A 1 115 ? 4.985 9.520 8.600 1.00 96.38 115 GLY A CA 1
ATOM 804 C C . GLY A 1 115 ? 3.921 10.350 7.867 1.00 96.38 115 GLY A C 1
ATOM 805 O O . GLY A 1 115 ? 3.251 11.172 8.485 1.00 96.38 115 GLY A O 1
ATOM 806 N N . ARG A 1 116 ? 3.725 10.156 6.551 1.00 97.88 116 ARG A N 1
ATOM 807 C CA . ARG A 1 116 ? 2.633 10.806 5.796 1.00 97.88 116 ARG A CA 1
ATOM 808 C C . ARG A 1 116 ? 1.252 10.221 6.117 1.00 97.88 116 ARG A C 1
ATOM 810 O O . ARG A 1 116 ? 0.251 10.926 5.995 1.00 97.88 116 ARG A O 1
ATOM 817 N N . VAL A 1 117 ? 1.208 8.937 6.454 1.00 98.00 117 VAL A N 1
ATOM 818 C CA . VAL A 1 117 ? 0.002 8.171 6.794 1.00 98.00 117 VAL A CA 1
ATOM 819 C C . VAL A 1 117 ? 0.255 7.536 8.153 1.00 98.00 117 VAL A C 1
ATOM 821 O O . VAL A 1 117 ? 1.333 6.973 8.347 1.00 98.00 117 VAL A O 1
ATOM 824 N N . SER A 1 118 ? -0.722 7.641 9.053 1.00 97.44 118 SER A N 1
ATOM 825 C CA . SER A 1 118 ? -0.636 7.086 10.404 1.00 97.44 118 SER A CA 1
ATOM 826 C C . SER A 1 118 ? -0.457 5.568 10.382 1.00 97.44 118 SER A C 1
ATOM 828 O O . SER A 1 118 ? -1.090 4.863 9.592 1.00 97.44 118 SER A O 1
ATOM 830 N N . GLN A 1 119 ? 0.385 5.066 11.275 1.00 95.88 119 GLN A N 1
ATOM 831 C CA . GLN A 1 119 ? 0.571 3.652 11.572 1.00 95.88 119 GLN A CA 1
ATOM 832 C C . GLN A 1 119 ? -0.326 3.169 12.721 1.00 95.88 119 GLN A C 1
ATOM 834 O O . GLN A 1 119 ? -0.300 1.987 13.067 1.00 95.88 119 GLN A O 1
ATOM 839 N N . ARG A 1 120 ? -1.131 4.037 13.343 1.00 96.44 120 ARG A N 1
ATOM 840 C CA . ARG A 1 120 ? -1.976 3.651 14.480 1.00 96.44 120 ARG A CA 1
ATOM 841 C C . ARG A 1 120 ? -2.963 2.547 14.088 1.00 96.44 120 ARG A C 1
ATOM 843 O O . ARG A 1 120 ? -3.701 2.668 13.111 1.00 96.44 120 ARG A O 1
ATOM 850 N N . GLY A 1 121 ? -2.963 1.455 14.857 1.00 95.81 121 GLY A N 1
ATOM 851 C CA . GLY A 1 121 ? -3.735 0.236 14.572 1.00 95.81 121 GLY A CA 1
ATOM 852 C C . GLY A 1 121 ? -3.097 -0.694 13.528 1.00 95.81 121 GLY A C 1
ATOM 853 O O . GLY A 1 121 ? -3.731 -1.649 13.065 1.00 95.81 121 GLY A O 1
ATOM 854 N N . LEU A 1 122 ? -1.843 -0.452 13.141 1.00 95.00 122 LEU A N 1
ATOM 855 C CA . LEU A 1 122 ? -1.019 -1.420 12.429 1.00 95.00 122 LEU A CA 1
ATOM 856 C C . LEU A 1 122 ? -0.317 -2.353 13.425 1.00 95.00 122 LEU A C 1
ATOM 858 O O . LEU A 1 122 ? 0.240 -1.908 14.424 1.00 95.00 122 LEU A O 1
ATOM 862 N N . MET A 1 123 ? -0.290 -3.652 13.121 1.00 93.06 123 MET A N 1
ATOM 863 C CA . MET A 1 123 ? 0.678 -4.551 13.745 1.00 93.06 123 MET A CA 1
ATOM 864 C C . MET A 1 123 ? 2.021 -4.331 13.057 1.00 93.06 123 MET A C 1
ATOM 866 O O . MET A 1 123 ? 2.225 -4.791 11.936 1.00 93.06 123 MET A O 1
ATOM 870 N N . VAL A 1 124 ? 2.868 -3.544 13.708 1.00 83.38 124 VAL A N 1
ATOM 871 C CA . VAL A 1 124 ? 4.117 -3.031 13.144 1.00 83.38 124 VAL A CA 1
ATOM 872 C C . VAL A 1 124 ? 5.130 -4.168 12.973 1.00 83.38 124 VAL A C 1
ATOM 874 O O . VAL A 1 124 ? 5.419 -4.891 13.925 1.00 83.38 124 VAL A O 1
ATOM 877 N N . THR A 1 125 ? 5.683 -4.310 11.771 1.00 87.50 125 THR A N 1
ATOM 878 C CA . THR A 1 125 ? 6.864 -5.133 11.480 1.00 87.50 125 THR A CA 1
ATOM 879 C C . THR A 1 125 ? 8.138 -4.359 11.825 1.00 87.50 125 THR A C 1
ATOM 881 O O . THR A 1 125 ? 9.099 -4.938 12.330 1.00 87.50 125 THR A O 1
ATOM 884 N N . SER A 1 126 ? 8.149 -3.041 11.593 1.00 88.31 126 SER A N 1
ATOM 885 C CA . SER A 1 126 ? 9.230 -2.144 12.008 1.00 88.31 126 SER A CA 1
ATOM 886 C C . SER A 1 126 ? 8.726 -0.753 12.392 1.00 88.31 126 SER A C 1
ATOM 888 O O . SER A 1 126 ? 8.133 -0.041 11.578 1.00 88.31 126 SER A O 1
ATOM 890 N N . PHE A 1 127 ? 9.089 -0.316 13.601 1.00 82.19 127 PHE A N 1
ATOM 891 C CA . PHE A 1 127 ? 8.723 0.985 14.175 1.00 82.19 127 PHE A CA 1
ATOM 892 C C . PHE A 1 127 ? 9.208 2.211 13.393 1.00 82.19 127 PHE A C 1
ATOM 894 O O . PHE A 1 127 ? 8.765 3.311 13.691 1.00 82.19 127 PHE A O 1
ATOM 901 N N . ASN A 1 128 ? 10.150 2.061 12.457 1.00 85.25 128 ASN A N 1
ATOM 902 C CA . ASN A 1 128 ? 10.726 3.180 11.704 1.00 85.25 128 ASN A CA 1
ATOM 903 C C . ASN A 1 128 ? 10.654 3.010 10.180 1.00 85.25 128 ASN A C 1
ATOM 905 O O . ASN A 1 128 ? 11.248 3.805 9.450 1.00 85.25 128 ASN A O 1
ATOM 909 N N . GLY A 1 129 ? 9.982 1.962 9.696 1.00 87.12 129 GLY A N 1
ATOM 910 C CA . GLY A 1 129 ? 10.046 1.579 8.287 1.00 87.12 129 GLY A CA 1
ATOM 911 C C . GLY A 1 129 ? 8.713 1.221 7.645 1.00 87.12 129 GLY A C 1
ATOM 912 O O . GLY A 1 129 ? 8.631 1.254 6.419 1.00 87.12 129 GLY A O 1
ATOM 913 N N . ASP A 1 130 ? 7.678 0.904 8.423 1.00 93.56 130 ASP A N 1
ATOM 914 C CA . ASP A 1 130 ? 6.389 0.542 7.843 1.00 93.56 130 ASP A CA 1
ATOM 915 C C . ASP A 1 130 ? 5.674 1.732 7.203 1.00 93.56 130 ASP A C 1
ATOM 917 O O . ASP A 1 130 ? 5.746 2.883 7.635 1.00 93.56 130 ASP A O 1
ATOM 921 N N . HIS A 1 131 ? 4.947 1.442 6.138 1.00 97.19 131 HIS A N 1
ATOM 922 C CA . HIS A 1 131 ? 4.089 2.396 5.459 1.00 97.19 131 HIS A CA 1
ATOM 923 C C . HIS A 1 131 ? 2.767 1.703 5.160 1.00 97.19 131 HIS A C 1
ATOM 925 O O . HIS A 1 131 ? 2.778 0.536 4.784 1.00 97.19 131 HIS A O 1
ATOM 931 N N . ILE A 1 132 ? 1.645 2.412 5.276 1.00 97.81 132 ILE A N 1
ATOM 932 C CA . ILE A 1 132 ? 0.365 1.958 4.723 1.00 97.81 132 ILE A CA 1
ATOM 933 C C . ILE A 1 132 ? 0.180 2.668 3.386 1.00 97.81 132 ILE A C 1
ATOM 935 O O . ILE A 1 132 ? 0.258 3.897 3.316 1.00 97.81 132 ILE A O 1
ATOM 939 N N . GLY A 1 133 ? -0.013 1.888 2.325 1.00 97.62 133 GLY A N 1
ATOM 940 C CA . GLY A 1 133 ? -0.013 2.380 0.952 1.00 97.62 133 GLY A CA 1
ATOM 941 C C . GLY A 1 133 ? -1.186 1.843 0.133 1.00 97.62 133 GLY A C 1
ATOM 942 O O . GLY A 1 133 ? -1.608 0.701 0.348 1.00 97.62 133 GLY A O 1
ATOM 943 N N . PRO A 1 134 ? -1.722 2.642 -0.806 1.00 98.38 134 PRO A N 1
ATOM 944 C CA . PRO A 1 134 ? -2.788 2.193 -1.683 1.00 98.38 134 PRO A CA 1
ATOM 945 C C . PRO A 1 134 ? -2.264 1.290 -2.807 1.00 98.38 134 PRO A C 1
ATOM 947 O O . PRO A 1 134 ? -1.169 1.497 -3.345 1.00 98.38 134 PRO A O 1
ATOM 950 N N . MET A 1 135 ? -3.103 0.332 -3.196 1.00 98.81 135 MET A N 1
ATOM 951 C CA . MET A 1 135 ? -3.032 -0.402 -4.457 1.00 98.81 135 MET A CA 1
ATOM 952 C C . MET A 1 135 ? -4.304 -0.127 -5.261 1.00 98.81 135 MET A C 1
ATOM 954 O O . MET A 1 135 ? -5.406 -0.307 -4.742 1.00 98.81 135 MET A O 1
ATOM 958 N N . THR A 1 136 ? -4.173 0.336 -6.504 1.00 98.81 136 THR A N 1
ATOM 959 C CA . THR A 1 136 ? -5.308 0.743 -7.355 1.00 98.81 136 THR A CA 1
ATOM 960 C C . THR A 1 136 ? -5.030 0.461 -8.835 1.00 98.81 136 THR A C 1
ATOM 962 O O . THR A 1 136 ? -3.894 0.190 -9.218 1.00 98.81 136 THR A O 1
ATOM 965 N N . ARG A 1 137 ? -6.047 0.533 -9.705 1.00 98.44 137 ARG A N 1
ATOM 966 C CA . ARG A 1 137 ? -5.857 0.335 -11.159 1.00 98.44 137 ARG A CA 1
ATOM 967 C C . ARG A 1 137 ? -5.331 1.569 -11.895 1.00 98.44 137 ARG A C 1
ATOM 969 O O . ARG A 1 137 ? -4.926 1.446 -13.047 1.00 98.44 137 ARG A O 1
ATOM 976 N N . SER A 1 138 ? -5.335 2.747 -11.271 1.00 98.25 138 SER A N 1
ATOM 977 C CA . SER A 1 138 ? -4.909 3.982 -11.927 1.00 98.25 138 SER A CA 1
ATOM 978 C C . SER A 1 138 ? -4.162 4.919 -10.981 1.00 98.25 138 SER A C 1
ATOM 980 O O . SER A 1 138 ? -4.398 4.960 -9.778 1.00 98.25 138 SER A O 1
ATOM 982 N N . VAL A 1 139 ? -3.259 5.734 -11.534 1.00 98.25 139 VAL A N 1
ATOM 983 C CA . VAL A 1 139 ? -2.518 6.732 -10.742 1.00 98.25 139 VAL A CA 1
ATOM 984 C C . VAL A 1 139 ? -3.469 7.752 -10.108 1.00 98.25 139 VAL A C 1
ATOM 986 O O . VAL A 1 139 ? -3.224 8.195 -8.988 1.00 98.25 139 VAL A O 1
ATOM 989 N N . ALA A 1 140 ? -4.567 8.084 -10.795 1.00 98.12 140 ALA A N 1
ATOM 990 C CA . ALA A 1 140 ? -5.590 8.988 -10.280 1.00 98.12 140 ALA A CA 1
ATOM 991 C C . ALA A 1 140 ? -6.292 8.411 -9.041 1.00 98.12 140 ALA A C 1
ATOM 993 O O . ALA A 1 140 ? -6.435 9.110 -8.040 1.00 98.12 140 ALA A O 1
ATOM 994 N N . ASP A 1 141 ? -6.643 7.124 -9.063 1.00 98.19 141 ASP A N 1
ATOM 995 C CA . ASP A 1 141 ? -7.264 6.462 -7.913 1.00 98.19 141 ASP A CA 1
ATOM 996 C C . ASP A 1 141 ? -6.296 6.371 -6.727 1.00 98.19 141 ASP A C 1
ATOM 998 O O . ASP A 1 141 ? -6.692 6.609 -5.587 1.00 98.19 141 ASP A O 1
ATOM 1002 N N . SER A 1 142 ? -5.009 6.090 -6.971 1.00 98.31 142 SER A N 1
ATOM 1003 C CA . SER A 1 142 ? -3.998 6.115 -5.904 1.00 98.31 142 SER A CA 1
ATOM 1004 C C . SER A 1 142 ? -3.799 7.513 -5.315 1.00 98.31 142 SER A C 1
ATOM 1006 O O . SER A 1 142 ? -3.601 7.626 -4.107 1.00 98.31 142 SER A O 1
ATOM 1008 N N . ALA A 1 143 ? -3.865 8.573 -6.128 1.00 98.25 143 ALA A N 1
ATOM 1009 C CA . ALA A 1 143 ? -3.796 9.953 -5.646 1.00 98.25 143 ALA A CA 1
ATOM 1010 C C . ALA A 1 143 ? -5.012 10.309 -4.776 1.00 98.25 143 ALA A C 1
ATOM 1012 O O . ALA A 1 143 ? -4.841 10.837 -3.676 1.00 98.25 143 ALA A O 1
ATOM 1013 N N . LEU A 1 144 ? -6.221 9.949 -5.222 1.00 97.50 144 LEU A N 1
ATOM 1014 C CA . LEU A 1 144 ? -7.457 10.131 -4.462 1.00 97.50 144 LEU A CA 1
ATOM 1015 C C . LEU A 1 144 ? -7.429 9.363 -3.137 1.00 97.50 144 LEU A C 1
ATOM 1017 O O . LEU A 1 144 ? -7.733 9.925 -2.089 1.00 97.50 144 LEU A O 1
ATOM 1021 N N . LEU A 1 145 ? -7.040 8.089 -3.163 1.00 98.38 145 LEU A N 1
ATOM 1022 C CA . LEU A 1 145 ? -6.997 7.281 -1.953 1.00 98.38 145 LEU A CA 1
ATOM 1023 C C . LEU A 1 145 ? -5.915 7.787 -0.994 1.00 98.38 145 LEU A C 1
ATOM 1025 O O . LEU A 1 145 ? -6.180 7.937 0.194 1.00 98.38 145 LEU A O 1
ATOM 1029 N N . LEU A 1 146 ? -4.727 8.151 -1.487 1.00 98.50 146 LEU A N 1
ATOM 1030 C CA . LEU A 1 146 ? -3.705 8.764 -0.637 1.00 98.50 146 LEU A CA 1
ATOM 1031 C C . LEU A 1 146 ? -4.192 10.083 -0.015 1.00 98.50 146 LEU A C 1
ATOM 1033 O O . LEU A 1 146 ? -3.851 10.341 1.134 1.00 98.50 146 LEU A O 1
ATOM 1037 N N . GLN A 1 147 ? -5.002 10.884 -0.717 1.00 97.94 147 GLN A N 1
ATOM 1038 C CA . GLN A 1 147 ? -5.608 12.105 -0.166 1.00 97.94 147 GLN A CA 1
ATOM 1039 C C . GLN A 1 147 ? -6.429 11.817 1.098 1.00 97.94 147 GLN A C 1
ATOM 1041 O O . GLN A 1 147 ? -6.367 12.590 2.048 1.00 97.94 147 GLN A O 1
ATOM 1046 N N . VAL A 1 148 ? -7.171 10.704 1.105 1.00 98.31 148 VAL A N 1
ATOM 1047 C CA . VAL A 1 148 ? -7.987 10.255 2.243 1.00 98.31 148 VAL A CA 1
ATOM 1048 C C . VAL A 1 148 ? -7.114 9.708 3.370 1.00 98.31 148 VAL A C 1
ATOM 1050 O O . VAL A 1 148 ? -7.349 9.998 4.538 1.00 98.31 148 VAL A O 1
ATOM 1053 N N . LEU A 1 149 ? -6.097 8.910 3.037 1.00 98.44 149 LEU A N 1
ATOM 1054 C CA . LEU A 1 149 ? -5.246 8.257 4.034 1.00 98.44 149 LEU A CA 1
ATOM 1055 C C . LEU A 1 149 ? -4.274 9.225 4.713 1.00 98.44 149 LEU A C 1
ATOM 1057 O O . LEU A 1 149 ? -3.930 9.039 5.879 1.00 98.44 149 LEU A O 1
ATOM 1061 N N . ALA A 1 150 ? -3.766 10.210 3.974 1.00 98.38 150 ALA A N 1
ATOM 1062 C CA . ALA A 1 150 ? -2.699 11.094 4.415 1.00 98.38 150 ALA A CA 1
ATOM 1063 C C . ALA A 1 150 ? -3.175 12.138 5.426 1.00 98.38 150 ALA A C 1
ATOM 1065 O O . ALA A 1 150 ? -4.328 12.551 5.429 1.00 98.38 150 ALA A O 1
ATOM 1066 N N . GLY A 1 151 ? -2.248 12.604 6.264 1.00 98.00 151 GLY A N 1
ATOM 1067 C CA . GLY A 1 151 ? -2.497 13.685 7.218 1.00 98.00 151 GLY A CA 1
ATOM 1068 C C . GLY A 1 151 ? -2.084 13.319 8.631 1.00 98.00 151 GLY A C 1
ATOM 1069 O O . GLY A 1 151 ? -1.965 12.140 8.964 1.00 98.00 151 GLY A O 1
ATOM 1070 N N . ASN A 1 152 ? -1.871 14.348 9.446 1.00 98.25 152 ASN A N 1
ATOM 1071 C CA . ASN A 1 152 ? -1.368 14.171 10.797 1.00 98.25 152 ASN A CA 1
ATOM 1072 C C . ASN A 1 152 ? -2.354 13.391 11.676 1.00 98.25 152 ASN A C 1
ATOM 1074 O O . ASN A 1 152 ? -3.524 13.758 11.740 1.00 98.25 152 ASN A O 1
ATOM 1078 N N . ASP A 1 153 ? -1.875 12.374 12.379 1.00 97.88 153 ASP A N 1
ATOM 1079 C CA . ASP A 1 153 ? -2.558 11.738 13.503 1.00 97.88 153 ASP A CA 1
ATOM 1080 C C . ASP A 1 153 ? -1.788 12.066 14.795 1.00 97.88 153 ASP A C 1
ATOM 1082 O O . ASP A 1 153 ? -0.695 11.541 14.995 1.00 97.88 153 ASP A O 1
ATOM 1086 N N . PRO A 1 154 ? -2.318 12.932 15.678 1.00 97.25 154 PRO A N 1
ATOM 1087 C CA . PRO A 1 154 ? -1.653 13.294 16.931 1.00 97.25 154 PRO A CA 1
ATOM 1088 C C . PRO A 1 154 ? -1.414 12.123 17.896 1.00 97.25 154 PRO A C 1
ATOM 1090 O O . PRO A 1 154 ? -0.628 12.270 18.830 1.00 97.25 154 PRO A O 1
ATOM 1093 N N . LEU A 1 155 ? -2.105 10.994 17.709 1.00 97.00 155 LEU A N 1
ATOM 1094 C CA . LEU A 1 155 ? -1.948 9.790 18.529 1.00 97.00 155 LEU A CA 1
ATOM 1095 C C . LEU A 1 155 ? -0.885 8.832 17.975 1.00 97.00 155 LEU A C 1
ATOM 1097 O O . LEU A 1 155 ? -0.556 7.843 18.630 1.00 97.00 155 LEU A O 1
ATOM 1101 N N . ASP A 1 156 ? -0.340 9.119 16.793 1.00 96.00 156 ASP A N 1
ATOM 1102 C CA . ASP A 1 156 ? 0.772 8.386 16.206 1.00 96.00 156 ASP A CA 1
ATOM 1103 C C . ASP A 1 156 ? 2.063 9.220 16.293 1.00 96.00 156 ASP A C 1
ATOM 1105 O O . ASP A 1 156 ? 2.222 10.192 15.552 1.00 96.00 156 ASP A O 1
ATOM 1109 N N . PRO A 1 157 ? 3.037 8.844 17.142 1.00 94.06 157 PRO A N 1
ATOM 1110 C CA . PRO A 1 157 ? 4.290 9.587 17.275 1.00 94.06 157 PRO A CA 1
ATOM 1111 C C . PRO A 1 157 ? 5.166 9.554 16.010 1.00 94.06 157 PRO A C 1
ATOM 1113 O O . PRO A 1 157 ? 6.110 10.337 15.909 1.00 94.06 157 PRO A O 1
ATOM 1116 N N . SER A 1 158 ? 4.893 8.655 15.058 1.00 93.69 158 SER A N 1
ATOM 1117 C CA . SER A 1 158 ? 5.580 8.604 13.763 1.00 93.69 158 SER A CA 1
ATOM 1118 C C . SER A 1 158 ? 4.955 9.517 12.704 1.00 93.69 158 SER A C 1
ATOM 1120 O O . SER A 1 158 ? 5.598 9.821 11.694 1.00 93.69 158 SER A O 1
ATOM 1122 N N . SER A 1 159 ? 3.722 9.975 12.934 1.00 95.88 159 SER A N 1
ATOM 1123 C CA . SER A 1 159 ? 3.010 10.869 12.032 1.00 95.88 159 SER A CA 1
ATOM 1124 C C . SER A 1 159 ? 3.629 12.264 12.055 1.00 95.88 159 SER A C 1
ATOM 1126 O O . SER A 1 159 ? 3.904 12.837 13.110 1.00 95.88 159 SER A O 1
ATOM 1128 N N . VAL A 1 160 ? 3.822 12.849 10.873 1.00 96.44 160 VAL A N 1
ATOM 1129 C CA . VAL A 1 160 ? 4.438 14.173 10.738 1.00 96.44 160 VAL A CA 1
ATOM 1130 C C . VAL A 1 160 ? 3.358 15.229 10.461 1.00 96.44 160 VAL A C 1
ATOM 1132 O O . VAL A 1 160 ? 2.572 15.059 9.522 1.00 96.44 160 VAL A O 1
ATOM 1135 N N . PRO A 1 161 ? 3.337 16.363 11.195 1.00 97.00 161 PRO A N 1
ATOM 1136 C CA . PRO A 1 161 ? 2.334 17.417 11.045 1.00 97.00 161 PRO A CA 1
ATOM 1137 C C . PRO A 1 161 ? 2.572 18.293 9.804 1.00 97.00 161 PRO A C 1
ATOM 1139 O O . PRO A 1 161 ? 2.847 19.487 9.898 1.00 97.00 161 PRO A O 1
ATOM 1142 N N . VAL A 1 162 ? 2.460 17.695 8.616 1.00 96.12 162 VAL A N 1
ATOM 1143 C CA . VAL A 1 162 ? 2.555 18.388 7.324 1.00 96.12 162 VAL A CA 1
ATOM 1144 C C . VAL A 1 162 ? 1.178 18.409 6.660 1.00 96.12 162 VAL A C 1
ATOM 1146 O O . VAL A 1 162 ? 0.562 17.346 6.538 1.00 96.12 162 VAL A O 1
ATOM 1149 N N . PRO A 1 163 ? 0.709 19.569 6.158 1.00 96.94 163 PRO A N 1
ATOM 1150 C CA . PRO A 1 163 ? -0.529 19.647 5.390 1.00 96.94 163 PRO A CA 1
ATOM 1151 C C . PRO A 1 163 ? -0.567 18.624 4.252 1.00 96.94 163 PRO A C 1
ATOM 1153 O O . PRO A 1 163 ? 0.457 18.320 3.626 1.00 96.94 163 PRO A O 1
ATOM 1156 N N . VAL A 1 164 ? -1.750 18.074 3.996 1.00 97.56 164 VAL A N 1
ATOM 1157 C CA . VAL A 1 164 ? -1.971 17.183 2.857 1.00 97.56 164 VAL A CA 1
ATOM 1158 C C . VAL A 1 164 ? -2.213 18.070 1.635 1.00 97.56 164 VAL A C 1
ATOM 1160 O O . VAL A 1 164 ? -3.182 18.830 1.639 1.00 97.56 164 VAL A O 1
ATOM 1163 N N . PRO A 1 165 ? -1.337 18.052 0.616 1.00 94.31 165 PRO A N 1
ATOM 1164 C CA . PRO A 1 165 ? -1.590 18.798 -0.611 1.00 94.31 165 PRO A CA 1
ATOM 1165 C C . PRO A 1 165 ? -2.742 18.150 -1.383 1.00 94.31 165 PRO A C 1
ATOM 1167 O O . PRO A 1 165 ? -3.048 16.985 -1.156 1.00 94.31 165 PRO A O 1
ATOM 1170 N N . ASP A 1 166 ? -3.346 18.875 -2.321 1.00 96.12 166 ASP A N 1
ATOM 1171 C CA . ASP A 1 166 ? -4.246 18.270 -3.305 1.00 96.12 166 ASP A CA 1
ATOM 1172 C C . ASP A 1 166 ? -3.412 17.491 -4.334 1.00 96.12 166 ASP A C 1
ATOM 1174 O O . ASP A 1 166 ? -2.830 18.077 -5.256 1.00 96.12 166 ASP A O 1
ATOM 1178 N N . TYR A 1 167 ? -3.320 16.171 -4.162 1.00 96.00 167 TYR A N 1
ATOM 1179 C CA . TYR A 1 167 ? -2.560 15.302 -5.061 1.00 96.00 167 TYR A CA 1
ATOM 1180 C C . TYR A 1 167 ? -3.141 15.290 -6.480 1.00 96.00 167 TYR A C 1
ATOM 1182 O O . TYR A 1 167 ? -2.385 15.238 -7.455 1.00 96.00 167 TYR A O 1
ATOM 1190 N N . ASN A 1 168 ? -4.465 15.404 -6.613 1.00 93.88 168 ASN A N 1
ATOM 1191 C CA . ASN A 1 168 ? -5.145 15.374 -7.906 1.00 93.88 168 ASN A CA 1
ATOM 1192 C C . ASN A 1 168 ? -4.836 16.614 -8.744 1.00 93.88 168 ASN A C 1
ATOM 1194 O O . ASN A 1 168 ? -4.774 16.520 -9.970 1.00 93.88 168 ASN A O 1
ATOM 1198 N N . SER A 1 169 ? -4.546 17.750 -8.100 1.00 95.00 169 SER A N 1
ATOM 1199 C CA . SER A 1 169 ? -4.166 18.988 -8.792 1.00 95.00 169 SER A CA 1
ATOM 1200 C C . SER A 1 169 ? -2.927 18.856 -9.689 1.00 95.00 169 SER A C 1
ATOM 1202 O O . SER A 1 169 ? -2.662 19.741 -10.507 1.00 95.00 169 SER A O 1
ATOM 1204 N N . TYR A 1 170 ? -2.133 17.788 -9.546 1.00 91.00 170 TYR A N 1
ATOM 1205 C CA . TYR A 1 170 ? -0.947 17.531 -10.363 1.00 91.00 170 TYR A CA 1
ATOM 1206 C C . TYR A 1 170 ? -1.190 16.577 -11.539 1.00 91.00 170 TYR A C 1
ATOM 1208 O O . TYR A 1 170 ? -0.340 16.495 -12.428 1.00 91.00 170 TYR A O 1
ATOM 1216 N N . LEU A 1 171 ? -2.332 15.888 -11.585 1.00 94.69 171 LEU A N 1
ATOM 1217 C CA . LEU A 1 171 ? -2.656 14.953 -12.660 1.00 94.69 171 LEU A CA 1
ATOM 1218 C C . LEU A 1 171 ? -2.834 15.690 -13.995 1.00 94.69 171 LEU A C 1
ATOM 1220 O O . LEU A 1 171 ? -3.330 16.813 -14.053 1.00 94.69 171 LEU A O 1
ATOM 1224 N N . GLY A 1 172 ? -2.392 15.060 -15.087 1.00 93.44 172 GLY A N 1
ATOM 1225 C CA . GLY A 1 172 ? -2.491 15.620 -16.440 1.00 93.44 172 GLY A CA 1
ATOM 1226 C C . GLY A 1 172 ? -1.523 16.772 -16.745 1.00 93.44 172 GLY A C 1
ATOM 1227 O O . GLY A 1 172 ? -1.460 17.222 -17.889 1.00 93.44 172 GLY A O 1
ATOM 1228 N N . LYS A 1 173 ? -0.732 17.240 -15.770 1.00 93.88 173 LYS A N 1
ATOM 1229 C CA . LYS A 1 173 ? 0.339 18.211 -16.027 1.00 93.88 173 LYS A CA 1
ATOM 1230 C C . LYS A 1 173 ? 1.469 17.543 -16.814 1.00 93.88 173 LYS A C 1
ATOM 1232 O O . LYS A 1 173 ? 1.918 16.451 -16.478 1.00 93.88 173 LYS A O 1
ATOM 1237 N N . GLY A 1 174 ? 1.938 18.213 -17.866 1.00 93.94 174 GLY A N 1
ATOM 1238 C CA . GLY A 1 174 ? 3.048 17.721 -18.681 1.00 93.94 174 GLY A CA 1
ATOM 1239 C C . GLY A 1 174 ? 4.367 17.671 -17.905 1.00 93.94 174 GLY A C 1
ATOM 1240 O O . GLY A 1 174 ? 4.609 18.481 -17.015 1.00 93.94 174 GLY A O 1
ATOM 1241 N N . LEU A 1 175 ? 5.250 16.751 -18.292 1.00 95.06 175 LEU A N 1
ATOM 1242 C CA . LEU A 1 175 ? 6.541 16.525 -17.625 1.00 95.06 175 LEU A CA 1
ATOM 1243 C C . LEU A 1 175 ? 7.691 17.372 -18.209 1.00 95.06 175 LEU A C 1
ATOM 1245 O O . LEU A 1 175 ? 8.846 17.226 -17.808 1.00 95.06 175 LEU A O 1
ATOM 1249 N N . LYS A 1 176 ? 7.405 18.257 -19.177 1.00 96.38 176 LYS A N 1
ATOM 1250 C CA . LYS A 1 176 ? 8.425 19.067 -19.861 1.00 96.38 176 LYS A CA 1
ATOM 1251 C C . LYS A 1 176 ? 9.186 19.935 -18.855 1.00 96.38 176 LYS A C 1
ATOM 1253 O O . LYS A 1 176 ? 8.592 20.749 -18.157 1.00 96.38 176 LYS A O 1
ATOM 1258 N N . GLY A 1 177 ? 10.511 19.801 -18.842 1.00 95.81 177 GLY A N 1
ATOM 1259 C CA . GLY A 1 177 ? 11.399 20.555 -17.952 1.00 95.81 177 GLY A CA 1
ATOM 1260 C C . GLY A 1 177 ? 11.673 19.882 -16.603 1.00 95.81 177 GLY A C 1
ATOM 1261 O O . GLY A 1 177 ? 12.531 20.368 -15.867 1.00 95.81 177 GLY A O 1
ATOM 1262 N N . LEU A 1 178 ? 11.015 18.759 -16.288 1.00 96.06 178 LEU A N 1
ATOM 1263 C CA . LEU A 1 178 ? 11.407 17.922 -15.155 1.00 96.06 178 LEU A CA 1
ATOM 1264 C C . LEU A 1 178 ? 12.721 17.196 -15.456 1.00 96.06 178 LEU A C 1
ATOM 1266 O O . LEU A 1 178 ? 13.019 16.848 -16.598 1.00 96.06 178 LEU A O 1
ATOM 1270 N N . LYS A 1 179 ? 13.514 16.970 -14.408 1.00 96.81 179 LYS A N 1
ATOM 1271 C CA . LYS A 1 179 ? 14.765 16.212 -14.476 1.00 96.81 179 LYS A CA 1
ATOM 1272 C C . LYS A 1 179 ? 14.546 14.852 -13.826 1.00 96.81 179 LYS A C 1
ATOM 1274 O O . LYS A 1 179 ? 14.164 14.796 -12.661 1.00 96.81 179 LYS A O 1
ATOM 1279 N N . MET A 1 180 ? 14.814 13.782 -14.566 1.00 94.19 180 MET A N 1
ATOM 1280 C CA . MET A 1 180 ? 14.786 12.412 -14.058 1.00 94.19 180 MET A CA 1
ATOM 1281 C C . MET A 1 180 ? 16.217 11.941 -13.802 1.00 94.19 180 MET A C 1
ATOM 1283 O O . MET A 1 180 ? 17.072 12.037 -14.680 1.00 94.19 180 MET A O 1
ATOM 1287 N N . GLY A 1 181 ? 16.488 11.465 -12.587 1.00 93.44 181 GLY A N 1
ATOM 1288 C CA . GLY A 1 181 ? 17.751 10.813 -12.259 1.00 93.44 181 GLY A CA 1
ATOM 1289 C C . GLY A 1 181 ? 17.662 9.324 -12.568 1.00 93.44 181 GLY A C 1
ATOM 1290 O O . GLY A 1 181 ? 16.761 8.658 -12.065 1.00 93.44 181 GLY A O 1
ATOM 1291 N N . VAL A 1 182 ? 18.596 8.807 -13.364 1.00 92.00 182 VAL A N 1
ATOM 1292 C CA . VAL A 1 182 ? 18.722 7.371 -13.643 1.00 92.00 182 VAL A CA 1
ATOM 1293 C C . VAL A 1 182 ? 19.990 6.866 -12.948 1.00 92.00 182 VAL A C 1
ATOM 1295 O O . VAL A 1 182 ? 21.078 7.335 -13.291 1.00 92.00 182 VAL A O 1
ATOM 1298 N N . PRO A 1 183 ? 19.886 5.963 -11.953 1.00 90.50 183 PRO A N 1
ATOM 1299 C CA . PRO A 1 183 ? 21.058 5.396 -11.290 1.00 90.50 183 PRO A CA 1
ATOM 1300 C C . PRO A 1 183 ? 21.971 4.679 -12.291 1.00 90.50 183 PRO A C 1
ATOM 1302 O O . PRO A 1 183 ? 21.502 3.871 -13.088 1.00 90.50 183 PRO A O 1
ATOM 1305 N N . SER A 1 184 ? 23.276 4.953 -12.250 1.00 84.25 184 SER A N 1
ATOM 1306 C CA . SER A 1 184 ? 24.240 4.386 -13.205 1.00 84.25 184 SER A CA 1
ATOM 1307 C C . SER A 1 184 ? 24.977 3.143 -12.696 1.00 84.25 184 SER A C 1
ATOM 1309 O O . SER A 1 184 ? 25.743 2.551 -13.449 1.00 84.25 184 SER A O 1
ATOM 1311 N N . ASN A 1 185 ? 24.801 2.757 -11.430 1.00 84.19 185 ASN A N 1
ATOM 1312 C CA . ASN A 1 185 ? 25.506 1.640 -10.801 1.00 84.19 185 ASN A CA 1
ATOM 1313 C C . ASN A 1 185 ? 24.557 0.747 -9.989 1.00 84.19 185 ASN A C 1
ATOM 1315 O O . ASN A 1 185 ? 23.652 1.252 -9.326 1.00 84.19 185 ASN A O 1
ATOM 1319 N N . HIS A 1 186 ? 24.795 -0.570 -10.008 1.00 79.06 186 HIS A N 1
ATOM 1320 C CA . HIS A 1 186 ? 24.182 -1.607 -9.156 1.00 79.06 186 HIS A CA 1
ATOM 1321 C C . HIS A 1 186 ? 22.668 -1.827 -9.290 1.00 79.06 186 HIS A C 1
ATOM 1323 O O . HIS A 1 186 ? 22.186 -2.916 -8.992 1.00 79.06 186 HIS A O 1
ATOM 1329 N N . PHE A 1 187 ? 21.907 -0.838 -9.761 1.00 83.25 187 PHE A N 1
ATOM 1330 C CA . PHE A 1 187 ? 20.446 -0.881 -9.779 1.00 83.25 187 PHE A CA 1
ATOM 1331 C C . PHE A 1 187 ? 19.880 -1.769 -10.895 1.00 83.25 187 PHE A C 1
ATOM 1333 O O . PHE A 1 187 ? 18.842 -2.399 -10.721 1.00 83.25 187 PHE A O 1
ATOM 1340 N N . PHE A 1 188 ? 20.575 -1.844 -12.033 1.00 88.19 188 PHE A N 1
ATOM 1341 C CA . PHE A 1 188 ? 20.123 -2.578 -13.223 1.00 88.19 188 PHE A CA 1
ATOM 1342 C C . PHE A 1 188 ? 20.936 -3.849 -13.505 1.00 88.19 188 PHE A C 1
ATOM 1344 O O . PHE A 1 188 ? 20.646 -4.561 -14.466 1.00 88.19 188 PHE A O 1
ATOM 1351 N N . ASP A 1 189 ? 21.947 -4.137 -12.684 1.00 89.44 189 ASP A N 1
ATOM 1352 C CA . ASP A 1 189 ? 22.927 -5.202 -12.939 1.00 89.44 189 ASP A CA 1
ATOM 1353 C C . ASP A 1 189 ? 22.316 -6.605 -12.809 1.00 89.44 189 ASP A C 1
ATOM 1355 O O . ASP A 1 189 ? 22.783 -7.544 -13.448 1.00 89.44 189 ASP A O 1
ATOM 1359 N N . LEU A 1 190 ? 21.257 -6.738 -12.004 1.00 91.06 190 LEU A N 1
ATOM 1360 C CA . LEU A 1 190 ? 20.581 -8.007 -11.713 1.00 91.06 190 LEU A CA 1
ATOM 1361 C C . LEU A 1 190 ? 19.247 -8.181 -12.454 1.00 91.06 190 LEU A C 1
ATOM 1363 O O . LEU A 1 190 ? 18.541 -9.157 -12.208 1.00 91.06 190 LEU A O 1
ATOM 1367 N N . LEU A 1 191 ? 18.875 -7.245 -13.333 1.00 92.00 191 LEU A N 1
ATOM 1368 C CA . LEU A 1 191 ? 17.649 -7.382 -14.116 1.00 92.00 191 LEU A CA 1
ATOM 1369 C C . LEU A 1 191 ? 17.809 -8.447 -15.200 1.00 92.00 191 LEU A C 1
ATOM 1371 O O . LEU A 1 191 ? 18.826 -8.503 -15.895 1.00 92.00 191 LEU A O 1
ATOM 1375 N N . ASP A 1 192 ? 16.757 -9.240 -15.402 1.00 95.19 192 ASP A N 1
ATOM 1376 C CA . ASP A 1 192 ? 16.650 -10.072 -16.592 1.00 95.19 192 ASP A CA 1
ATOM 1377 C C . ASP A 1 192 ? 16.551 -9.199 -17.857 1.00 95.19 192 ASP A C 1
ATOM 1379 O O . ASP A 1 192 ? 16.205 -8.012 -17.811 1.00 95.19 192 ASP A O 1
ATOM 1383 N N . GLY A 1 193 ? 16.849 -9.795 -19.013 1.00 94.69 193 GLY A N 1
ATOM 1384 C CA . GLY A 1 193 ? 16.912 -9.064 -20.278 1.00 94.69 193 GLY A CA 1
ATOM 1385 C C . GLY A 1 193 ? 15.608 -8.354 -20.652 1.00 94.69 193 GLY A C 1
ATOM 1386 O O . GLY A 1 193 ? 15.659 -7.239 -21.170 1.00 94.69 193 GLY A O 1
ATOM 1387 N N . ARG A 1 194 ? 14.446 -8.951 -20.350 1.00 93.75 194 ARG A N 1
ATOM 1388 C CA . ARG A 1 194 ? 13.144 -8.363 -20.681 1.00 93.75 194 ARG A CA 1
ATOM 1389 C C . ARG A 1 194 ? 12.844 -7.174 -19.778 1.00 93.75 194 ARG A C 1
ATOM 1391 O O . ARG A 1 194 ? 12.475 -6.118 -20.284 1.00 93.75 194 ARG A O 1
ATOM 1398 N N . SER A 1 195 ? 13.036 -7.314 -18.468 1.00 92.25 195 SER A N 1
ATOM 1399 C CA . SER A 1 195 ? 12.841 -6.202 -17.527 1.00 92.25 195 SER A CA 1
ATOM 1400 C C . SER A 1 195 ? 13.783 -5.040 -17.834 1.00 92.25 195 SER A C 1
ATOM 1402 O O . SER A 1 195 ? 13.361 -3.886 -17.851 1.00 92.25 195 SER A O 1
ATOM 1404 N N . LYS A 1 196 ? 15.045 -5.338 -18.164 1.00 91.38 196 LYS A N 1
ATOM 1405 C CA . LYS A 1 196 ? 16.027 -4.323 -18.559 1.00 91.38 196 LYS A CA 1
ATOM 1406 C C . LYS A 1 196 ? 15.609 -3.564 -19.819 1.00 91.38 196 LYS A C 1
ATOM 1408 O O . LYS A 1 196 ? 15.764 -2.347 -19.860 1.00 91.38 196 LYS A O 1
ATOM 1413 N N . GLN A 1 197 ? 15.079 -4.264 -20.823 1.00 92.44 197 GLN A N 1
ATOM 1414 C CA . GLN A 1 197 ? 14.568 -3.637 -22.041 1.00 92.44 197 GLN A CA 1
ATOM 1415 C C . GLN A 1 197 ? 13.382 -2.712 -21.737 1.00 92.44 197 GLN A C 1
ATOM 1417 O O . GLN A 1 197 ? 13.412 -1.549 -22.124 1.00 92.44 197 GLN A O 1
ATOM 1422 N N . LEU A 1 198 ? 12.384 -3.193 -20.989 1.00 91.94 198 LEU A N 1
ATOM 1423 C CA . LEU A 1 198 ? 11.202 -2.397 -20.638 1.00 91.94 198 LEU A CA 1
ATOM 1424 C C . LEU A 1 198 ? 11.566 -1.137 -19.839 1.00 91.94 198 LEU A C 1
ATOM 1426 O O . LEU A 1 198 ? 11.018 -0.071 -20.094 1.00 91.94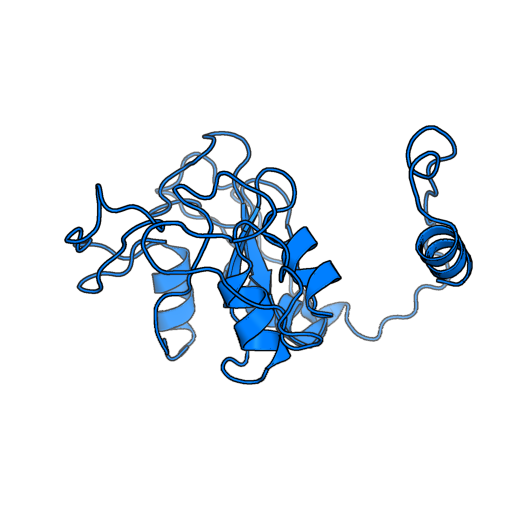 198 LEU A O 1
ATOM 1430 N N . CYS A 1 199 ? 12.520 -1.233 -18.908 1.00 89.56 199 CYS A N 1
ATOM 1431 C CA . CYS A 1 199 ? 13.008 -0.068 -18.168 1.00 89.56 199 CYS A CA 1
ATOM 1432 C C . CYS A 1 199 ? 13.732 0.960 -19.049 1.00 89.56 199 CYS A C 1
ATOM 1434 O O . CYS A 1 199 ? 13.766 2.127 -18.680 1.00 89.56 199 CYS A O 1
ATOM 1436 N N . ALA A 1 200 ? 14.342 0.545 -20.162 1.00 88.12 200 ALA A N 1
ATOM 1437 C CA . ALA A 1 200 ? 15.023 1.454 -21.085 1.00 88.12 200 ALA A CA 1
ATOM 1438 C C . ALA A 1 200 ? 14.059 2.138 -22.071 1.00 88.12 200 ALA A C 1
ATOM 1440 O O . ALA A 1 200 ? 14.390 3.193 -22.608 1.00 88.12 200 ALA A O 1
ATOM 1441 N N . GLU A 1 201 ? 12.900 1.527 -22.330 1.00 92.06 201 GLU A N 1
ATOM 1442 C CA . GLU A 1 201 ? 11.857 2.056 -23.218 1.00 92.06 201 GLU A CA 1
ATOM 1443 C C . GLU A 1 201 ? 10.910 3.048 -22.518 1.00 92.06 201 GLU A C 1
ATOM 1445 O O . GLU A 1 201 ? 10.301 3.877 -23.197 1.00 92.06 201 GLU A O 1
ATOM 1450 N N . ALA A 1 202 ? 10.779 2.948 -21.190 1.00 86.50 202 ALA A N 1
ATOM 1451 C CA . ALA A 1 202 ? 9.930 3.798 -20.350 1.00 86.50 202 ALA A CA 1
ATOM 1452 C C . ALA A 1 202 ? 10.552 5.175 -20.061 1.00 86.50 202 ALA A C 1
ATOM 1454 O O . ALA A 1 202 ? 9.791 6.171 -20.107 1.00 86.50 202 ALA A O 1
#

Nearest PDB structures (foldseek):
  3h0l-assembly1_A  TM=9.766E-01  e=1.352E-17  Aquifex aeolicus
  3kfu-assembly1_H  TM=9.728E-01  e=3.182E-17  Thermus thermophilus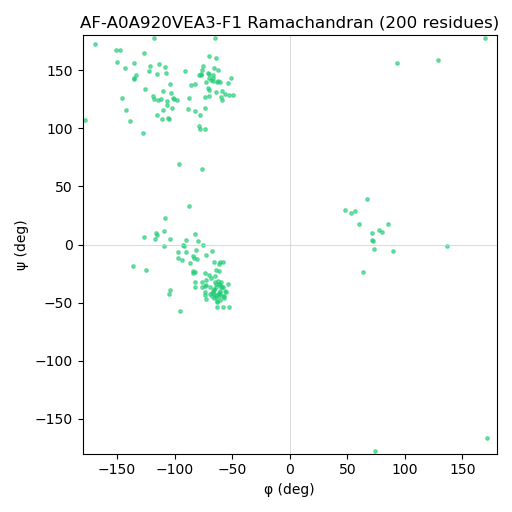 HB8
  4wj3-assembly2_D  TM=9.711E-01  e=2.979E-17  Pseudomonas aeruginosa PAO1
  2df4-assembly1_A  TM=9.887E-01  e=1.761E-16  Staphylococcus aureus
  2gi3-assembly1_A-2  TM=9.844E-01  e=6.151E-16  Thermotoga maritima

pLDDT: mean 96.22, std 3.56, range [79.06, 98.81]